Protein AF-A0A292SAY6-F1 (afdb_monomer_lite)

Radius of gyration: 39.87 Å; chains: 1; bounding box: 119×81×100 Å

Foldseek 3Di:
DDDDDDDDDDDDDPDDPDPPDDDPVVVVVVVVPDDDDDDDDDDDDDDDDDDDDDDDPPVVDDDPQQADPVRHGNVVSVVVVVVVCVVVVVVVVVVVVVVVVVVVVVVVVVVVLVVLQVVCVVVVHPGSLRVVLLLVLLLQLLVLLLVCLVVADPVLSVVLNVLSVCCSVRNDPVSVVVNVVRDDPVSVVVSVVVSVVSSVVSVVVVVVVVVVVQVVQLVVLVVLLCVVCVVQCVPVVSVVVVVVVCVVCRSNCHNVNSVVVVVVVVVVVVVVVVVVVVVVVVVVVVVVVVVVVVVVVVPDDDDDDDDDDPDDPPVPDDPVRVVVVVVVVD

Sequence (330 aa):
MDTELENTTVTDNADNSASDGLGLDEQIEKALDEPASEPTEAEQEEVVTEPGKNEQDNIIECPEKFKNEDGSINIKNLIKSYTGLEPLINQKSSWEKERAELLKYKERLEALDKQKEDNAKQAGFNSALDMQQTYEVAQYEANEYLKYLQYLDDEARENVQNLLYRYANNPSEKLMREIEVEFAPDVNKRIAVQADRMRTKFEQDRQTMAETTRLTNIEDVISKSVDAHNELFNYEPFKNMFVNTLHRFGDNFTFEDAQVLMNTIVELKSAFEEEFKKNSASNEANKLATDKLASISGLNSAPASRQQMDRVDLNKLSNVQLDKLLDKYI

Secondary structure (DSSP, 8-state):
-----------------------HHHHHHHTT-SPPPPPPP-------------------PPPGGGB-TTSSB-HHHHHHHHHHHHHHHHHHHHHHHHHHHHHHHHHHHHHHHHHHHHHHHHTT-SSHHHHHHHHHHHHHHHHHHHTTGGGS-HHHHHHHHHHHHHHHHS--HHHHHHHHTTS-HHHHHHHHHHHHHHHHHHHHHHHHHHHHHHHHHHHHHHHHHHHHHHHHHTSHHHHHHHHHHHHHHGGG--HHHHHHHHHHHHHHHHHHHHHHHHHHHHHHHHHHHHHHHHHHHTTS------PPPP---GGG--HHHHHHHHTT--

Structure (mmCIF, N/CA/C/O backbone):
data_AF-A0A292SAY6-F1
#
_entry.id   AF-A0A292SAY6-F1
#
loop_
_atom_site.group_PDB
_atom_site.id
_atom_site.type_symbol
_atom_site.label_atom_id
_atom_site.label_alt_id
_atom_site.label_comp_id
_atom_site.label_asym_id
_atom_site.label_entity_id
_atom_site.label_seq_id
_atom_site.pdbx_PDB_ins_code
_atom_site.Cartn_x
_atom_site.Cartn_y
_atom_site.Cartn_z
_atom_site.occupancy
_atom_site.B_iso_or_equiv
_atom_site.auth_seq_id
_atom_site.auth_comp_id
_atom_site.auth_asym_id
_atom_site.auth_atom_id
_atom_site.pdbx_PDB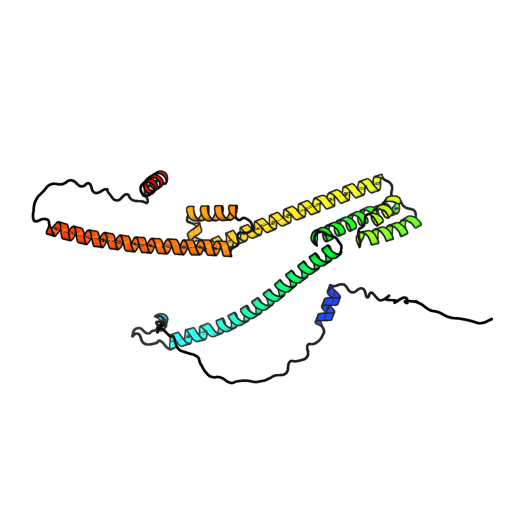_model_num
ATOM 1 N N . MET A 1 1 ? 70.954 -27.336 -9.703 1.00 38.62 1 MET A N 1
ATOM 2 C CA . MET A 1 1 ? 71.219 -26.353 -8.642 1.00 38.62 1 MET A CA 1
ATOM 3 C C . MET A 1 1 ? 69.923 -26.203 -7.894 1.00 38.62 1 MET A C 1
ATOM 5 O O . MET A 1 1 ? 68.998 -25.598 -8.416 1.00 38.62 1 MET A O 1
ATOM 9 N N . ASP A 1 2 ? 69.866 -26.853 -6.746 1.00 33.28 2 ASP A N 1
ATOM 10 C CA . ASP A 1 2 ? 69.000 -26.525 -5.614 1.00 33.28 2 ASP A CA 1
ATOM 11 C C . ASP A 1 2 ? 69.433 -25.144 -5.055 1.00 33.28 2 ASP A C 1
ATOM 13 O O . ASP A 1 2 ? 70.512 -24.662 -5.420 1.00 33.28 2 ASP A O 1
ATOM 17 N N . THR A 1 3 ? 68.706 -24.448 -4.181 1.00 36.28 3 THR A N 1
ATOM 18 C CA . THR A 1 3 ? 67.424 -24.711 -3.485 1.00 36.28 3 THR A CA 1
ATOM 19 C C . THR A 1 3 ? 66.362 -23.666 -3.952 1.00 36.28 3 THR A C 1
ATOM 21 O O . THR A 1 3 ? 66.481 -23.203 -5.084 1.00 36.28 3 THR A O 1
ATOM 24 N N . GLU A 1 4 ? 65.264 -23.255 -3.293 1.00 32.72 4 GLU A N 1
ATOM 25 C CA . GLU A 1 4 ? 64.698 -23.442 -1.938 1.00 32.72 4 GLU A CA 1
ATOM 26 C C . GLU A 1 4 ? 63.153 -23.248 -1.962 1.00 32.72 4 GLU A C 1
ATOM 28 O O . GLU A 1 4 ? 62.540 -23.339 -3.027 1.00 32.72 4 GLU A O 1
ATOM 33 N N . LEU A 1 5 ? 62.509 -23.001 -0.812 1.00 36.06 5 LEU A N 1
ATOM 34 C CA . LEU A 1 5 ? 61.066 -22.732 -0.654 1.00 36.06 5 LEU A CA 1
ATOM 35 C C . LEU A 1 5 ? 60.814 -21.394 0.069 1.00 36.06 5 LEU A C 1
ATOM 37 O O . LEU A 1 5 ? 61.621 -21.009 0.903 1.00 36.06 5 LEU A O 1
ATOM 41 N N . GLU A 1 6 ? 59.654 -20.768 -0.183 1.00 31.08 6 GLU A N 1
ATOM 42 C CA . GLU A 1 6 ? 58.591 -20.432 0.806 1.00 31.08 6 GLU A CA 1
ATOM 43 C C . GLU A 1 6 ? 57.457 -19.658 0.078 1.00 31.08 6 GLU A C 1
ATOM 45 O O . GLU A 1 6 ? 57.698 -18.638 -0.556 1.00 31.08 6 GLU A O 1
ATOM 50 N N . ASN A 1 7 ? 56.259 -20.225 -0.126 1.00 28.94 7 ASN A N 1
ATOM 51 C CA . ASN A 1 7 ? 55.124 -20.332 0.812 1.00 28.94 7 ASN A CA 1
ATOM 52 C C . ASN A 1 7 ? 54.501 -18.954 1.157 1.00 28.94 7 ASN A C 1
ATOM 54 O O . ASN A 1 7 ? 55.026 -18.225 1.989 1.00 28.94 7 ASN A O 1
ATOM 58 N N . THR A 1 8 ? 53.429 -18.508 0.488 1.00 29.02 8 THR A N 1
ATOM 59 C CA . THR A 1 8 ? 52.017 -18.482 0.974 1.00 29.02 8 THR A CA 1
ATOM 60 C C . THR A 1 8 ? 51.201 -17.585 0.011 1.00 29.02 8 THR A C 1
ATOM 62 O O . THR A 1 8 ? 51.786 -16.693 -0.593 1.00 29.02 8 THR A O 1
ATOM 65 N N . THR A 1 9 ? 49.890 -17.702 -0.237 1.00 29.77 9 THR A N 1
ATOM 66 C CA . THR A 1 9 ? 48.830 -18.667 0.128 1.00 29.77 9 THR A CA 1
ATOM 67 C C . THR A 1 9 ? 47.984 -18.934 -1.122 1.00 29.77 9 THR A C 1
ATOM 69 O O . THR A 1 9 ? 47.528 -17.986 -1.760 1.00 29.77 9 THR A O 1
ATOM 72 N N . VAL A 1 10 ? 47.695 -20.202 -1.417 1.00 35.94 10 VAL A N 1
ATOM 73 C CA . VAL A 1 10 ? 46.508 -20.571 -2.203 1.00 35.94 10 VAL A CA 1
ATOM 74 C C . VAL A 1 10 ? 45.313 -20.556 -1.250 1.00 35.94 10 VAL A C 1
ATOM 76 O O . VAL A 1 10 ? 45.417 -21.075 -0.140 1.00 35.94 10 VAL A O 1
ATOM 79 N N . THR A 1 11 ? 44.190 -19.989 -1.678 1.00 29.33 11 THR A N 1
ATOM 80 C CA . THR A 1 11 ? 42.870 -20.329 -1.133 1.00 29.33 11 THR A CA 1
ATOM 81 C C . THR A 1 11 ? 41.997 -20.744 -2.300 1.00 29.33 11 THR A C 1
ATOM 83 O O . THR A 1 11 ? 41.883 -20.008 -3.281 1.00 29.33 11 THR A O 1
ATOM 86 N N . ASP A 1 12 ? 41.476 -21.960 -2.205 1.00 25.75 12 ASP A N 1
ATOM 87 C CA . ASP A 1 12 ? 40.901 -22.695 -3.320 1.00 25.75 12 ASP A CA 1
ATOM 88 C C . ASP A 1 12 ? 39.562 -22.144 -3.813 1.00 25.75 12 ASP A C 1
ATOM 90 O O . ASP A 1 12 ? 38.802 -21.499 -3.087 1.00 25.75 12 ASP A O 1
ATOM 94 N N . ASN A 1 13 ? 39.241 -22.514 -5.054 1.00 35.81 13 ASN A N 1
ATOM 95 C CA . ASN A 1 13 ? 37.865 -22.557 -5.526 1.00 35.81 13 ASN A CA 1
ATOM 96 C C . ASN A 1 13 ? 37.044 -23.468 -4.599 1.00 35.81 13 ASN A C 1
ATOM 98 O O . ASN A 1 13 ? 37.163 -24.692 -4.669 1.00 35.81 13 ASN A O 1
ATOM 102 N N . ALA A 1 14 ? 36.167 -22.882 -3.787 1.00 27.44 14 ALA A N 1
ATOM 103 C CA . ALA A 1 14 ? 35.019 -23.596 -3.252 1.00 27.44 14 ALA A CA 1
ATOM 104 C C . ALA A 1 14 ? 33.899 -23.538 -4.298 1.00 27.44 14 ALA A C 1
ATOM 106 O O . ALA A 1 14 ? 33.180 -22.545 -4.415 1.00 27.44 14 ALA A O 1
ATOM 107 N N . ASP A 1 15 ? 33.809 -24.603 -5.091 1.00 34.53 15 ASP A N 1
ATOM 108 C CA . ASP A 1 15 ? 32.656 -24.890 -5.937 1.00 34.53 15 ASP A CA 1
ATOM 109 C C . ASP A 1 15 ? 31.386 -24.916 -5.073 1.00 34.53 15 ASP A C 1
ATOM 111 O O . ASP A 1 15 ? 31.373 -25.524 -4.002 1.00 34.53 15 ASP A O 1
ATOM 115 N N . ASN A 1 16 ? 30.325 -24.254 -5.529 1.00 30.25 16 ASN A N 1
ATOM 116 C CA . ASN A 1 16 ? 28.989 -24.457 -4.975 1.00 30.25 16 ASN A CA 1
ATOM 117 C C . ASN A 1 16 ? 27.931 -24.373 -6.083 1.00 30.25 16 ASN A C 1
ATOM 119 O O . ASN A 1 16 ? 26.913 -23.685 -5.988 1.00 30.25 16 ASN A O 1
ATOM 123 N N . SER A 1 17 ? 28.200 -25.105 -7.165 1.00 40.78 17 SER A N 1
ATOM 124 C CA . SER A 1 17 ? 27.256 -25.394 -8.244 1.00 40.78 17 SER A CA 1
ATOM 125 C C . SER A 1 17 ? 26.161 -26.369 -7.779 1.00 40.78 17 SER A C 1
ATOM 127 O O . SER A 1 17 ? 26.103 -27.509 -8.231 1.00 40.78 17 SER A O 1
ATOM 129 N N . ALA A 1 18 ? 25.295 -25.927 -6.862 1.00 32.59 18 ALA A N 1
ATOM 130 C CA . ALA A 1 18 ? 24.094 -26.653 -6.432 1.00 32.59 18 ALA A CA 1
ATOM 131 C C . ALA A 1 18 ? 23.031 -25.704 -5.839 1.00 32.59 18 ALA A C 1
ATOM 133 O O . ALA A 1 18 ? 22.542 -25.903 -4.728 1.00 32.59 18 ALA A O 1
ATOM 134 N N . SER A 1 19 ? 22.661 -24.653 -6.577 1.00 33.78 19 SER A N 1
ATOM 135 C CA . SER A 1 19 ? 21.426 -23.916 -6.283 1.00 33.78 19 SER A CA 1
ATOM 136 C C . SER A 1 19 ? 20.236 -24.726 -6.797 1.00 33.78 19 SER A C 1
ATOM 138 O O . SER A 1 19 ? 19.725 -24.445 -7.883 1.00 33.78 19 SER A O 1
ATOM 140 N N . ASP A 1 20 ? 19.807 -25.729 -6.025 1.00 34.78 20 ASP A N 1
ATOM 141 C CA . ASP A 1 20 ? 18.509 -26.375 -6.230 1.00 34.78 20 ASP A CA 1
ATOM 142 C C . ASP A 1 20 ? 17.424 -25.296 -6.154 1.00 34.78 20 ASP A C 1
ATOM 144 O O . ASP A 1 20 ? 17.148 -24.721 -5.099 1.00 34.78 20 ASP A O 1
ATOM 148 N N . GLY A 1 21 ? 16.853 -24.979 -7.315 1.00 42.53 21 GLY A N 1
ATOM 149 C CA . GLY A 1 21 ? 15.820 -23.968 -7.472 1.00 42.53 21 GLY A CA 1
ATOM 150 C C . GLY A 1 21 ? 14.489 -24.469 -6.934 1.00 42.53 21 GLY A C 1
ATOM 151 O O . GLY A 1 21 ? 13.635 -24.867 -7.716 1.00 42.53 21 GLY A O 1
ATOM 152 N N . LEU A 1 22 ? 14.332 -24.434 -5.612 1.00 39.16 22 LEU A N 1
ATOM 153 C CA . LEU A 1 22 ? 13.038 -24.514 -4.944 1.00 39.16 22 LEU A CA 1
ATOM 154 C C . LEU A 1 22 ? 12.603 -23.105 -4.560 1.00 39.16 22 LEU A C 1
ATOM 156 O O . LEU A 1 22 ? 13.373 -22.364 -3.934 1.00 39.16 22 LEU A O 1
ATOM 160 N N . GLY A 1 23 ? 11.370 -22.747 -4.920 1.00 41.47 23 GLY A N 1
ATOM 161 C CA . GLY A 1 23 ? 10.771 -21.488 -4.483 1.00 41.47 23 GLY A CA 1
ATOM 162 C C . GLY A 1 23 ? 10.739 -21.406 -2.954 1.00 41.47 23 GLY A C 1
ATOM 163 O O . GLY A 1 23 ? 10.728 -22.430 -2.270 1.00 41.47 23 GLY A O 1
ATOM 164 N N . LEU A 1 24 ? 10.703 -20.188 -2.401 1.00 51.53 24 LEU A N 1
ATOM 165 C CA . LEU A 1 24 ? 10.581 -19.983 -0.948 1.00 51.53 24 LEU A CA 1
ATOM 166 C C . LEU A 1 24 ? 9.400 -20.773 -0.352 1.00 51.53 24 LEU A C 1
ATOM 168 O O . LEU A 1 24 ? 9.519 -21.312 0.745 1.00 51.53 24 LEU A O 1
ATOM 172 N N . ASP A 1 25 ? 8.318 -20.922 -1.117 1.00 44.12 25 ASP A N 1
ATOM 173 C CA . ASP A 1 25 ? 7.128 -21.686 -0.739 1.00 44.12 25 ASP A CA 1
ATOM 174 C C . ASP A 1 25 ? 7.398 -23.205 -0.614 1.00 44.12 25 ASP A C 1
ATOM 176 O O . ASP A 1 25 ? 6.977 -23.825 0.361 1.00 44.12 25 ASP A O 1
ATOM 180 N N . GLU A 1 26 ? 8.182 -23.809 -1.517 1.00 48.94 26 GLU A N 1
ATOM 181 C CA . GLU A 1 26 ? 8.547 -25.242 -1.468 1.00 48.94 26 GLU A CA 1
ATOM 182 C C . GLU A 1 26 ? 9.540 -25.562 -0.336 1.00 48.94 26 GLU A C 1
ATOM 184 O O . GLU A 1 26 ? 9.553 -26.670 0.207 1.00 48.94 26 GLU A O 1
ATOM 189 N N . GLN A 1 27 ? 10.375 -24.593 0.054 1.00 52.16 27 GLN A N 1
ATOM 190 C CA . GLN A 1 27 ? 11.266 -24.737 1.213 1.00 52.16 27 GLN A CA 1
ATOM 191 C C . GLN A 1 27 ? 10.482 -24.711 2.535 1.00 52.16 27 GLN A C 1
ATOM 193 O O . GLN A 1 27 ? 10.849 -25.408 3.481 1.00 52.16 27 GLN A O 1
ATOM 198 N N . ILE A 1 28 ? 9.378 -23.958 2.586 1.00 53.34 28 ILE A N 1
ATOM 199 C CA . ILE A 1 28 ? 8.449 -23.938 3.724 1.00 53.34 28 ILE A CA 1
ATOM 200 C C . ILE A 1 28 ? 7.650 -25.247 3.791 1.00 53.34 28 ILE A C 1
ATOM 202 O O . ILE A 1 28 ? 7.470 -25.787 4.882 1.00 53.34 28 ILE A O 1
ATOM 206 N N . GLU A 1 29 ? 7.229 -25.799 2.650 1.00 49.44 29 GLU A N 1
ATOM 207 C CA . GLU A 1 29 ? 6.487 -27.067 2.597 1.00 49.44 29 GLU A CA 1
ATOM 208 C C . GLU A 1 29 ? 7.333 -28.258 3.091 1.00 49.44 29 GLU A C 1
ATOM 210 O O . GLU A 1 29 ? 6.864 -29.057 3.898 1.00 49.44 29 GLU A O 1
ATOM 215 N N . LYS A 1 30 ? 8.630 -28.314 2.751 1.00 49.38 30 LYS A N 1
ATOM 216 C CA . LYS A 1 30 ? 9.560 -29.315 3.318 1.00 49.38 30 LYS A CA 1
ATOM 217 C C . LYS A 1 30 ? 9.792 -29.186 4.826 1.00 49.38 30 LYS A C 1
ATOM 219 O O . LYS A 1 30 ? 10.081 -30.188 5.472 1.00 49.38 30 LYS A O 1
ATOM 224 N N . ALA A 1 31 ? 9.676 -27.985 5.392 1.00 52.03 31 ALA A N 1
ATOM 225 C CA . ALA A 1 31 ? 9.814 -27.758 6.832 1.00 52.03 31 ALA A CA 1
ATOM 226 C C . ALA A 1 31 ? 8.542 -28.114 7.632 1.00 52.03 31 ALA A C 1
ATOM 228 O O . ALA A 1 31 ? 8.571 -28.098 8.862 1.00 52.03 31 ALA A O 1
ATOM 229 N N . LEU A 1 32 ? 7.431 -28.428 6.954 1.00 49.72 32 LEU A N 1
ATOM 230 C CA . LEU A 1 32 ? 6.173 -28.872 7.568 1.00 49.72 32 LEU A CA 1
ATOM 231 C C . LEU A 1 32 ? 6.083 -30.400 7.745 1.00 49.72 32 LEU A C 1
ATOM 233 O O . LEU A 1 32 ? 5.215 -30.858 8.485 1.00 49.72 32 LEU A O 1
ATOM 237 N N . ASP A 1 33 ? 6.971 -31.168 7.104 1.00 38.69 33 ASP A N 1
ATOM 238 C CA . ASP A 1 33 ? 6.888 -32.635 6.994 1.00 38.69 33 ASP A CA 1
ATOM 239 C C . ASP A 1 33 ? 7.817 -33.404 7.967 1.00 38.69 33 ASP A C 1
ATOM 241 O O . ASP A 1 33 ? 7.839 -34.637 7.960 1.00 38.69 33 ASP A O 1
ATOM 245 N N . GLU A 1 34 ? 8.579 -32.719 8.835 1.00 37.88 34 GLU A N 1
ATOM 246 C CA . GLU A 1 34 ? 9.309 -33.388 9.927 1.00 37.88 34 GLU A CA 1
ATOM 247 C C . GLU A 1 34 ? 8.345 -33.773 11.070 1.00 37.88 34 GLU A C 1
ATOM 249 O O . GLU A 1 34 ? 7.761 -32.893 11.713 1.00 37.88 34 GLU A O 1
ATOM 254 N N . PRO A 1 35 ? 8.172 -35.074 11.385 1.00 34.12 35 PRO A N 1
ATOM 255 C CA . PRO A 1 35 ? 7.279 -35.494 12.455 1.00 34.12 35 PRO A CA 1
ATOM 256 C C . PRO A 1 35 ? 7.880 -35.145 13.820 1.00 34.12 35 PRO A C 1
ATOM 258 O O . PRO A 1 35 ? 8.957 -35.617 14.188 1.00 34.12 35 PRO A O 1
ATOM 261 N N . ALA A 1 36 ? 7.153 -34.347 14.602 1.00 35.34 36 ALA A N 1
ATOM 262 C CA . ALA A 1 36 ? 7.541 -34.016 15.966 1.00 35.34 36 ALA A CA 1
ATOM 263 C C . ALA A 1 36 ? 7.615 -35.278 16.846 1.00 35.34 36 ALA A C 1
ATOM 265 O O . ALA A 1 36 ? 6.622 -35.990 17.005 1.00 35.34 36 ALA A O 1
ATOM 266 N N . SER A 1 37 ? 8.778 -35.524 17.457 1.00 34.91 37 SER A N 1
ATOM 267 C CA . SER A 1 37 ? 8.929 -36.541 18.504 1.00 34.91 37 SER A CA 1
ATOM 268 C C . SER A 1 37 ? 7.981 -36.270 19.675 1.00 34.91 37 SER A C 1
ATOM 270 O O . SER A 1 37 ? 7.856 -35.134 20.137 1.00 34.91 37 SER A O 1
ATOM 272 N N . GLU A 1 38 ? 7.343 -37.330 20.168 1.00 30.00 38 GLU A N 1
ATOM 273 C CA . GLU A 1 38 ? 6.368 -37.290 21.262 1.00 30.00 38 GLU A CA 1
ATOM 274 C C . GLU A 1 38 ? 6.963 -36.707 22.565 1.00 30.00 38 GLU A C 1
ATOM 276 O O . GLU A 1 38 ? 8.099 -37.039 22.924 1.00 30.00 38 GLU A O 1
ATOM 281 N N . PRO A 1 39 ? 6.213 -35.882 23.322 1.00 31.95 39 PRO A N 1
ATOM 282 C CA . PRO A 1 39 ? 6.605 -35.470 24.664 1.00 31.95 39 PRO A CA 1
ATOM 283 C C . PRO A 1 39 ? 6.193 -36.521 25.708 1.00 31.95 39 PRO A C 1
ATOM 285 O O . PRO A 1 39 ? 5.023 -36.881 25.822 1.00 31.95 39 PRO A O 1
ATOM 288 N N . THR A 1 40 ? 7.154 -36.976 26.511 1.00 28.58 40 THR A N 1
ATOM 289 C CA . THR A 1 40 ? 6.935 -37.911 27.627 1.00 28.58 40 THR A CA 1
ATOM 290 C C . THR A 1 40 ? 6.096 -37.289 28.754 1.00 28.58 40 THR A C 1
ATOM 292 O O . THR A 1 40 ? 6.324 -36.143 29.140 1.00 28.58 40 THR A O 1
ATOM 295 N N . GLU A 1 41 ? 5.165 -38.061 29.323 1.00 36.44 41 GLU A N 1
ATOM 296 C CA . GLU A 1 41 ? 4.342 -37.677 30.483 1.00 36.44 41 GLU A CA 1
ATOM 297 C C . GLU A 1 41 ? 5.155 -37.491 31.782 1.00 36.44 41 GLU A C 1
ATOM 299 O O . GLU A 1 41 ? 6.110 -38.230 32.030 1.00 36.44 41 GLU A O 1
ATOM 304 N N . ALA A 1 42 ? 4.719 -36.564 32.653 1.00 29.58 42 ALA A N 1
ATOM 305 C CA . ALA A 1 42 ? 5.121 -36.492 34.067 1.00 29.58 42 ALA A CA 1
ATOM 306 C C . ALA A 1 42 ? 4.097 -35.727 34.954 1.00 29.58 42 ALA A C 1
ATOM 308 O O . ALA A 1 42 ? 4.186 -34.514 35.097 1.00 29.58 42 ALA A O 1
ATOM 309 N N . GLU A 1 43 ? 3.132 -36.479 35.502 1.00 29.88 43 GLU A N 1
ATOM 310 C CA . GLU A 1 43 ? 2.567 -36.489 36.883 1.00 29.88 43 GLU A CA 1
ATOM 311 C C . GLU A 1 43 ? 2.192 -35.220 37.714 1.00 29.88 43 GLU A C 1
ATOM 313 O O . GLU A 1 43 ? 2.604 -34.091 37.477 1.00 29.88 43 GLU A O 1
ATOM 318 N N . GLN A 1 44 ? 1.356 -35.469 38.743 1.00 31.19 44 GLN A N 1
ATOM 319 C CA . GLN A 1 44 ? 0.681 -34.545 39.687 1.00 31.19 44 GLN A CA 1
ATOM 320 C C . GLN A 1 44 ? 0.617 -35.213 41.095 1.00 31.19 44 GLN A C 1
ATOM 322 O O . GLN A 1 44 ? 0.849 -36.416 41.187 1.00 31.19 44 GLN A O 1
ATOM 327 N N . GLU A 1 45 ? 0.288 -34.579 42.232 1.00 31.47 45 GLU A N 1
ATOM 328 C CA . GLU A 1 45 ? -0.185 -33.205 42.500 1.00 31.47 45 GLU A CA 1
ATOM 329 C C . GLU A 1 45 ? 0.949 -32.273 43.014 1.00 31.47 45 GLU A C 1
ATOM 331 O O . GLU A 1 45 ? 1.833 -31.988 42.214 1.00 31.47 45 GLU A O 1
ATOM 336 N N . GLU A 1 46 ? 1.060 -31.698 44.227 1.00 25.81 46 GLU A N 1
ATOM 337 C CA . GLU A 1 46 ? 0.291 -31.683 45.497 1.00 25.81 46 GLU A CA 1
ATOM 338 C C . GLU A 1 46 ? 0.233 -30.232 46.061 1.00 25.81 46 GLU A C 1
ATOM 340 O O . GLU A 1 46 ? 0.928 -29.335 45.579 1.00 25.81 46 GLU A O 1
ATOM 345 N N . VAL A 1 47 ? -0.645 -29.966 47.037 1.00 30.77 47 VAL A N 1
ATOM 346 C CA . VAL A 1 47 ? -1.153 -28.621 47.415 1.00 30.77 47 VAL A CA 1
ATOM 347 C C . VAL A 1 47 ? -0.662 -28.167 48.817 1.00 30.77 47 VAL A C 1
ATOM 349 O O . VAL A 1 47 ? -0.155 -28.978 49.584 1.00 30.77 47 VAL A O 1
ATOM 352 N N . VAL A 1 48 ? -0.949 -26.899 49.195 1.00 31.19 48 VAL A N 1
ATOM 353 C CA . VAL A 1 48 ? -0.978 -26.309 50.574 1.00 31.19 48 VAL A CA 1
ATOM 354 C C . VAL A 1 48 ? 0.368 -25.659 51.026 1.00 31.19 48 VAL A C 1
ATOM 356 O O . VAL A 1 48 ? 1.422 -26.244 50.835 1.00 31.19 48 VAL A O 1
ATOM 359 N N . THR A 1 49 ? 0.478 -24.429 51.584 1.00 30.94 49 THR A N 1
ATOM 360 C CA . THR A 1 49 ? -0.474 -23.518 52.290 1.00 30.94 49 THR A CA 1
ATOM 361 C C . THR A 1 49 ? -0.166 -22.009 52.098 1.00 30.94 49 THR A C 1
ATOM 363 O O . THR A 1 49 ? 1.001 -21.639 52.081 1.00 30.94 49 THR A O 1
ATOM 366 N N . GLU A 1 50 ? -1.226 -21.179 52.109 1.00 31.78 50 GLU A N 1
ATOM 367 C CA . GLU A 1 50 ? -1.388 -19.781 52.614 1.00 31.78 50 GLU A CA 1
ATOM 368 C C . GLU A 1 50 ? -0.364 -18.642 52.358 1.00 31.78 50 GLU A C 1
ATOM 370 O O . GLU A 1 50 ? 0.848 -18.781 52.510 1.00 31.78 50 GLU A O 1
ATOM 375 N N . PRO A 1 51 ? -0.895 -17.414 52.149 1.00 34.22 51 PRO A N 1
ATOM 376 C CA . PRO A 1 51 ? -0.775 -16.428 53.235 1.00 34.22 51 PRO A CA 1
ATOM 377 C C . PRO A 1 51 ? -2.039 -15.591 53.545 1.00 34.22 51 PRO A C 1
ATOM 379 O O . PRO A 1 51 ? -2.698 -15.061 52.658 1.00 34.22 51 PRO A O 1
ATOM 382 N N . GLY A 1 52 ? -2.251 -15.328 54.841 1.00 28.33 52 GLY A N 1
ATOM 383 C CA . GLY A 1 52 ? -2.460 -13.964 55.360 1.00 28.33 52 GLY A CA 1
ATOM 384 C C . GLY A 1 52 ? -3.738 -13.202 54.975 1.00 28.33 52 GLY A C 1
ATOM 385 O O . GLY A 1 52 ? -3.713 -12.332 54.109 1.00 28.33 52 GLY A O 1
ATOM 386 N N . LYS A 1 53 ? -4.816 -13.428 55.737 1.00 35.66 53 LYS A N 1
ATOM 387 C CA . LYS A 1 53 ? -6.094 -12.690 55.683 1.00 35.66 53 LYS A CA 1
ATOM 388 C C . LYS A 1 53 ? -5.966 -11.162 55.597 1.00 35.66 53 LYS A C 1
ATOM 390 O O . LYS A 1 53 ? -5.352 -10.535 56.457 1.00 35.66 53 LYS A O 1
ATOM 395 N N . ASN A 1 54 ? -6.744 -10.583 54.684 1.00 35.56 54 ASN A N 1
ATOM 396 C CA . ASN A 1 54 ? -7.371 -9.268 54.850 1.00 35.56 54 ASN A CA 1
ATOM 397 C C . ASN A 1 54 ? -8.724 -9.241 54.110 1.00 35.56 54 ASN A C 1
ATOM 399 O O . ASN A 1 54 ? -8.981 -8.418 53.236 1.00 35.56 54 ASN A O 1
ATOM 403 N N . GLU A 1 55 ? -9.589 -10.200 54.443 1.00 39.00 55 GLU A N 1
ATOM 404 C CA . GLU A 1 55 ? -10.965 -10.241 53.950 1.00 39.00 55 GLU A CA 1
ATOM 405 C C . GLU A 1 55 ? -11.811 -9.249 54.757 1.00 39.00 55 GLU A C 1
ATOM 407 O O . GLU A 1 55 ? -12.169 -9.496 55.908 1.00 39.00 55 GLU A O 1
ATOM 412 N N . GLN A 1 56 ? -12.133 -8.105 54.150 1.00 40.62 56 GLN A N 1
ATOM 413 C CA . GLN A 1 56 ? -13.411 -7.468 54.454 1.00 40.62 56 GLN A CA 1
ATOM 414 C C . GLN A 1 56 ? -14.505 -8.421 53.972 1.00 40.62 56 GLN A C 1
ATOM 416 O O . GLN A 1 56 ? -14.443 -8.869 52.825 1.00 40.62 56 GLN A O 1
ATOM 421 N N . ASP A 1 57 ? -15.494 -8.701 54.823 1.00 40.09 57 ASP A N 1
ATOM 422 C CA . ASP A 1 57 ? -16.680 -9.491 54.479 1.00 40.09 57 ASP A CA 1
ATOM 423 C C . ASP A 1 57 ? -17.532 -8.757 53.425 1.00 40.09 57 ASP A C 1
ATOM 425 O O . ASP A 1 57 ? -18.596 -8.203 53.707 1.00 40.09 57 ASP A O 1
ATOM 429 N N . ASN A 1 58 ? -17.072 -8.775 52.173 1.00 41.62 58 ASN A N 1
ATOM 430 C CA . ASN A 1 58 ? -17.911 -8.569 51.004 1.00 41.62 58 ASN A CA 1
ATOM 431 C C . ASN A 1 58 ? -18.847 -9.775 50.916 1.00 41.62 58 ASN A C 1
ATOM 433 O O . ASN A 1 58 ? -18.598 -10.726 50.174 1.00 41.62 58 ASN A O 1
ATOM 437 N N . ILE A 1 59 ? -19.924 -9.741 51.703 1.00 49.47 59 ILE A N 1
ATOM 438 C CA . ILE A 1 59 ? -21.041 -10.671 51.574 1.00 49.47 59 ILE A CA 1
ATOM 439 C C . ILE A 1 59 ? -21.648 -10.417 50.194 1.00 49.47 59 ILE A C 1
ATOM 441 O O . ILE A 1 59 ? -22.471 -9.520 50.017 1.00 49.47 59 ILE A O 1
ATOM 445 N N . ILE A 1 60 ? -21.198 -11.188 49.201 1.00 52.69 60 ILE A N 1
ATOM 446 C CA . ILE A 1 60 ? -21.760 -11.179 47.853 1.00 52.69 60 ILE A CA 1
ATOM 447 C C . ILE A 1 60 ? -23.189 -11.695 47.987 1.00 52.69 60 ILE A C 1
ATOM 449 O O . ILE A 1 60 ? -23.431 -12.896 48.128 1.00 52.69 60 ILE A O 1
ATOM 453 N N . GLU A 1 61 ? -24.137 -10.763 48.014 1.00 64.12 61 GLU A N 1
ATOM 454 C CA . GLU A 1 61 ? -25.535 -11.074 48.259 1.00 64.12 61 GLU A CA 1
ATOM 455 C C . GLU A 1 61 ? -26.063 -11.982 47.143 1.00 64.12 61 GLU A C 1
ATOM 457 O O . GLU A 1 61 ? -25.948 -11.677 45.954 1.00 64.12 61 GLU A O 1
ATOM 462 N N . CYS A 1 62 ? -26.606 -13.144 47.521 1.00 65.12 62 CYS A N 1
ATOM 463 C CA . CYS A 1 62 ? -27.042 -14.140 46.548 1.00 65.12 62 CYS A CA 1
ATOM 464 C C . CYS A 1 62 ? -28.154 -13.540 45.660 1.00 65.12 62 CYS A C 1
ATOM 466 O O . CYS A 1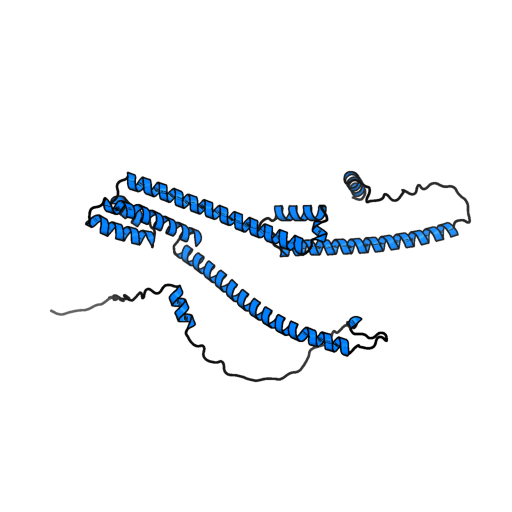 62 ? -29.176 -13.111 46.204 1.00 65.12 62 CYS A O 1
ATOM 468 N N . PRO A 1 63 ? -27.999 -13.495 44.320 1.00 77.19 63 PRO A N 1
ATOM 469 C CA . PRO A 1 63 ? -28.983 -12.861 43.445 1.00 77.19 63 PRO A CA 1
ATOM 470 C C . PRO A 1 63 ? -30.386 -13.464 43.582 1.00 77.19 63 PRO A C 1
ATOM 472 O O . PRO A 1 63 ? -30.533 -14.684 43.574 1.00 77.19 63 PRO A O 1
ATOM 475 N N . GLU A 1 64 ? -31.421 -12.616 43.599 1.00 76.69 64 GLU A N 1
ATOM 476 C CA . GLU A 1 64 ? -32.844 -12.989 43.760 1.00 76.69 64 GLU A CA 1
ATOM 477 C C . GLU A 1 64 ? -33.286 -14.197 42.911 1.00 76.69 64 GLU A C 1
ATOM 479 O O . GLU A 1 64 ? -33.995 -15.073 43.394 1.00 76.69 64 GLU A O 1
ATOM 484 N N . LYS A 1 65 ? -32.795 -14.320 41.669 1.00 75.06 65 LYS A N 1
ATOM 485 C CA . LYS A 1 65 ? -33.080 -15.456 40.760 1.00 75.06 65 LYS A CA 1
ATOM 486 C C . LYS A 1 65 ? -32.676 -16.844 41.300 1.00 75.06 65 LYS A C 1
ATOM 488 O O . LYS A 1 65 ? -33.126 -17.866 40.773 1.00 75.06 65 LYS A O 1
ATOM 493 N N . PHE A 1 66 ? -31.817 -16.882 42.318 1.00 79.19 66 PHE A N 1
ATOM 494 C CA . PHE A 1 66 ? -31.360 -18.081 43.021 1.00 79.19 66 PHE A CA 1
ATOM 495 C C . PHE A 1 66 ? -32.003 -18.261 44.401 1.00 79.19 66 PHE A C 1
ATOM 497 O O . PHE A 1 66 ? -31.655 -19.213 45.095 1.00 79.19 66 PHE A O 1
ATOM 504 N N . LYS A 1 67 ? -32.949 -17.402 44.792 1.00 83.31 67 LYS A N 1
ATOM 505 C CA . LYS A 1 67 ? -33.776 -17.569 45.990 1.00 83.31 67 LYS A CA 1
ATOM 506 C C . LYS A 1 67 ? -35.162 -18.122 45.624 1.00 83.31 67 LYS A C 1
ATOM 508 O O . LYS A 1 67 ? -35.595 -18.077 44.473 1.00 83.31 67 LYS A O 1
ATOM 513 N N . ASN A 1 68 ? -35.834 -18.698 46.609 1.00 78.62 68 ASN A N 1
ATOM 514 C CA . ASN A 1 68 ? -37.263 -18.995 46.607 1.00 78.62 68 ASN A CA 1
ATOM 515 C C . ASN A 1 68 ? -38.032 -17.798 47.204 1.00 78.62 68 ASN A C 1
ATOM 517 O O . ASN A 1 68 ? -37.430 -16.903 47.793 1.00 78.62 68 ASN A O 1
ATOM 521 N N . GLU A 1 69 ? -39.365 -17.802 47.113 1.00 80.38 69 GLU A N 1
ATOM 522 C CA . GLU A 1 69 ? -40.227 -16.742 47.680 1.00 80.38 69 GLU A CA 1
ATOM 523 C C . GLU A 1 69 ? -40.100 -16.588 49.212 1.00 80.38 69 GLU A C 1
ATOM 525 O O . GLU A 1 69 ? -40.408 -15.530 49.754 1.00 80.38 69 GLU A O 1
ATOM 530 N N . ASP A 1 70 ? -39.617 -17.619 49.913 1.00 78.62 70 ASP A N 1
ATOM 531 C CA . ASP A 1 70 ? -39.323 -17.604 51.354 1.00 78.62 70 ASP A CA 1
ATOM 532 C C . ASP A 1 70 ? -37.893 -17.122 51.695 1.00 78.62 70 ASP A C 1
ATOM 534 O O . ASP A 1 70 ? -37.482 -17.156 52.855 1.00 78.62 70 ASP A O 1
ATOM 538 N N . GLY A 1 71 ? -37.119 -16.692 50.692 1.00 74.94 71 GLY A N 1
ATOM 539 C CA . GLY A 1 71 ? -35.728 -16.253 50.827 1.00 74.94 71 GLY A CA 1
ATOM 540 C C . GLY A 1 71 ? -34.690 -17.381 50.903 1.00 74.94 71 GLY A C 1
ATOM 541 O O . GLY A 1 71 ? -33.492 -17.094 50.899 1.00 74.94 71 GLY A O 1
ATOM 542 N N . SER A 1 72 ? -35.100 -18.655 50.940 1.00 81.56 72 SER A N 1
ATOM 543 C CA . SER A 1 72 ? -34.178 -19.801 50.929 1.00 81.56 72 SER A CA 1
ATOM 544 C C . SER A 1 72 ? -33.542 -20.020 49.549 1.00 81.56 72 SER A C 1
ATOM 546 O O . SER A 1 72 ? -34.072 -19.580 48.532 1.00 81.56 72 SER A O 1
ATOM 548 N N . ILE A 1 73 ? -32.401 -20.714 49.474 1.00 83.19 73 ILE A N 1
ATOM 549 C CA . ILE A 1 73 ? -31.700 -20.939 48.197 1.00 83.19 73 ILE A CA 1
ATOM 550 C C . ILE A 1 73 ? -32.467 -21.940 47.316 1.00 83.19 73 ILE A C 1
ATOM 552 O O . ILE A 1 73 ? -32.705 -23.093 47.686 1.00 83.19 73 ILE A O 1
ATOM 556 N N . ASN A 1 74 ? -32.782 -21.529 46.089 1.00 85.38 74 ASN A N 1
ATOM 557 C CA . ASN A 1 74 ? -33.361 -22.372 45.052 1.00 85.38 74 ASN A CA 1
ATOM 558 C C . ASN A 1 74 ? -32.276 -23.228 44.378 1.00 85.38 74 ASN A C 1
ATOM 560 O O . ASN A 1 74 ? -31.750 -22.904 43.309 1.00 85.38 74 ASN A O 1
ATOM 564 N N . ILE A 1 75 ? -31.976 -24.370 45.001 1.00 81.88 75 ILE A N 1
ATOM 565 C CA . ILE A 1 75 ? -30.981 -25.346 44.525 1.00 81.88 75 ILE A CA 1
ATOM 566 C C . ILE A 1 75 ? -31.255 -25.785 43.071 1.00 81.88 75 ILE A C 1
ATOM 568 O O . ILE A 1 75 ? -30.317 -25.988 42.303 1.00 81.88 75 ILE A O 1
ATOM 572 N N . LYS A 1 76 ? -32.525 -25.880 42.640 1.00 80.38 76 LYS A N 1
ATOM 573 C CA . LYS A 1 76 ? -32.872 -26.266 41.258 1.00 80.38 76 LYS A CA 1
ATOM 574 C C . LYS A 1 76 ? -32.487 -25.195 40.235 1.00 80.38 76 LYS A C 1
ATOM 576 O O . LYS A 1 76 ? -31.995 -25.550 39.166 1.00 80.38 76 LYS A O 1
ATOM 581 N N . ASN A 1 77 ? -32.696 -23.914 40.538 1.00 77.62 77 ASN A N 1
ATOM 582 C CA . ASN A 1 77 ? -32.259 -22.820 39.667 1.00 77.62 77 ASN A CA 1
ATOM 583 C C . ASN A 1 77 ? -30.731 -22.710 39.643 1.00 77.62 77 ASN A C 1
ATOM 585 O O . ASN A 1 77 ? -30.158 -22.523 38.572 1.00 77.62 77 ASN A O 1
ATOM 589 N N . LEU A 1 78 ? -30.075 -22.896 40.793 1.00 77.25 78 LEU A N 1
ATOM 590 C CA . LEU A 1 78 ? -28.616 -22.875 40.895 1.00 77.25 78 LEU A CA 1
ATOM 591 C C . LEU A 1 78 ? -27.969 -23.978 40.038 1.00 77.25 78 LEU A C 1
ATOM 593 O O . LEU A 1 78 ? -27.111 -23.678 39.211 1.00 77.25 78 LEU A O 1
ATOM 597 N N . ILE A 1 79 ? -28.445 -25.226 40.155 1.00 80.31 79 ILE A N 1
ATOM 598 C CA . ILE A 1 79 ? -27.980 -26.354 39.329 1.00 80.31 79 ILE A CA 1
ATOM 599 C C . ILE A 1 79 ? -28.222 -26.076 37.841 1.00 80.31 79 ILE A C 1
ATOM 601 O O . ILE A 1 79 ? -27.304 -26.247 37.046 1.00 80.31 79 ILE A O 1
ATOM 605 N N . LYS A 1 80 ? -29.413 -25.585 37.458 1.00 80.25 80 LYS A N 1
ATOM 606 C CA . LYS A 1 80 ? -29.721 -25.242 36.057 1.00 80.25 80 LYS A CA 1
ATOM 607 C C . LYS A 1 80 ? -28.773 -24.191 35.482 1.00 80.25 80 LYS A C 1
ATOM 609 O O . LYS A 1 80 ? -28.335 -24.339 34.343 1.00 80.25 80 LYS A O 1
ATOM 614 N N . SER A 1 81 ? -28.456 -23.139 36.239 1.00 77.00 81 SER A N 1
ATOM 615 C CA . SER A 1 81 ? -27.495 -22.127 35.791 1.00 77.00 81 SER A CA 1
ATOM 616 C C . SER A 1 81 ? -26.070 -22.669 35.726 1.00 77.00 81 SER A C 1
ATOM 618 O O . SER A 1 81 ? -25.371 -22.337 34.778 1.00 77.00 81 SER A O 1
ATOM 620 N N . TYR A 1 82 ? -25.658 -23.539 36.651 1.00 73.94 82 TYR A N 1
ATOM 621 C CA . TYR A 1 82 ? -24.343 -24.184 36.601 1.00 73.94 82 TYR A CA 1
ATOM 622 C C . TYR A 1 82 ? -24.194 -25.094 35.369 1.00 73.94 82 TYR A C 1
ATOM 624 O O . TYR A 1 82 ? -23.269 -24.912 34.583 1.00 73.94 82 TYR A O 1
ATOM 632 N N . THR A 1 83 ? -25.166 -25.975 35.104 1.00 78.56 83 THR A N 1
ATOM 633 C CA . THR A 1 83 ? -25.184 -26.804 33.880 1.00 78.56 83 THR A CA 1
ATOM 634 C C . THR A 1 83 ? -25.311 -25.977 32.594 1.00 78.56 83 THR A C 1
ATOM 636 O O . THR A 1 83 ? -24.917 -26.425 31.525 1.00 78.56 83 THR A O 1
ATOM 639 N N . GLY A 1 84 ? -25.849 -24.754 32.678 1.00 74.56 84 GLY A N 1
ATOM 640 C CA . GLY A 1 84 ? -25.869 -23.798 31.566 1.00 74.56 84 GLY A CA 1
ATOM 641 C C . GLY A 1 84 ? -24.533 -23.082 31.325 1.00 74.56 84 GLY A C 1
ATOM 642 O O . GLY A 1 84 ? -24.305 -22.596 30.220 1.00 74.56 84 GLY A O 1
ATOM 643 N N . LEU A 1 85 ? -23.643 -23.028 32.324 1.00 74.44 85 LEU A N 1
ATOM 644 C CA . LEU A 1 85 ? -22.293 -22.462 32.198 1.00 74.44 85 LEU A CA 1
ATOM 645 C C . LEU A 1 85 ? -21.297 -23.462 31.603 1.00 74.44 85 LEU A C 1
ATOM 647 O O . LEU A 1 85 ? -20.379 -23.053 30.906 1.00 74.44 85 LEU A O 1
ATOM 651 N N . GLU A 1 86 ? -21.486 -24.758 31.832 1.00 75.88 86 GLU A N 1
ATOM 652 C CA . GLU A 1 86 ? -20.619 -25.834 31.336 1.00 75.88 86 GLU A CA 1
ATOM 653 C C . GLU A 1 86 ? -20.331 -25.779 29.811 1.00 75.88 86 GLU A C 1
ATOM 655 O O . GLU A 1 86 ? -19.155 -25.789 29.433 1.00 75.88 86 GLU A O 1
ATOM 660 N N . PRO A 1 87 ? -21.320 -25.601 28.902 1.00 78.25 87 PRO A N 1
ATOM 661 C CA . PRO A 1 87 ? -21.031 -25.391 27.479 1.00 78.25 87 PRO A CA 1
ATOM 662 C C . PRO A 1 87 ? -20.332 -24.052 27.187 1.00 78.25 87 PRO A C 1
ATOM 664 O O . PRO A 1 87 ? -19.515 -23.988 26.271 1.00 78.25 87 PRO A O 1
ATOM 667 N N . LEU A 1 88 ? -20.601 -22.996 27.966 1.00 76.94 88 LEU A N 1
ATOM 668 C CA . LEU A 1 88 ? -19.968 -21.680 27.804 1.00 76.94 88 LEU A CA 1
ATOM 669 C C . LEU A 1 88 ? -18.495 -21.689 28.245 1.00 76.94 88 LEU A C 1
ATOM 671 O O . LEU A 1 88 ? -17.671 -21.011 27.640 1.00 76.94 88 LEU A O 1
ATOM 675 N N . ILE A 1 89 ? -18.142 -22.484 29.260 1.00 76.81 89 ILE A N 1
ATOM 676 C CA . ILE A 1 89 ? -16.755 -22.698 29.701 1.00 76.81 89 ILE A CA 1
ATOM 677 C C . ILE A 1 89 ? -15.958 -23.408 28.598 1.00 76.81 89 ILE A C 1
ATOM 679 O O . ILE A 1 89 ? -14.855 -22.978 28.260 1.00 76.81 89 ILE A O 1
ATOM 683 N N . ASN A 1 90 ? -16.544 -24.435 27.976 1.00 75.06 90 ASN A N 1
ATOM 684 C CA . ASN A 1 90 ? -15.927 -25.124 26.841 1.00 75.06 90 ASN A CA 1
ATOM 685 C C . ASN A 1 90 ? -15.769 -24.197 25.619 1.00 75.06 90 ASN A C 1
ATOM 687 O O . ASN A 1 90 ? -14.697 -24.172 25.016 1.00 75.06 90 ASN A O 1
ATOM 691 N N . GLN A 1 91 ? -16.780 -23.373 25.304 1.00 76.88 91 GLN A N 1
ATOM 692 C CA . GLN A 1 91 ? -16.687 -22.354 24.245 1.00 76.88 91 GLN A CA 1
ATOM 693 C C . GLN A 1 91 ? -15.601 -21.308 24.528 1.00 76.88 91 GLN A C 1
ATOM 695 O O . GLN A 1 91 ? -14.805 -20.991 23.644 1.00 76.88 91 GLN A O 1
ATOM 700 N N . LYS A 1 92 ? -15.508 -20.823 25.773 1.00 83.50 92 LYS A N 1
ATOM 701 C CA . LYS A 1 92 ? -14.441 -19.913 26.198 1.00 83.50 92 LYS A CA 1
ATOM 702 C C . LYS A 1 92 ? -13.059 -20.538 25.971 1.00 83.50 92 LYS A C 1
ATOM 704 O O . LYS A 1 92 ? -12.195 -19.877 25.407 1.00 83.50 92 LYS A O 1
ATOM 709 N N . SER A 1 93 ? -12.865 -21.807 26.339 1.00 80.62 93 SER A N 1
ATOM 710 C CA . SER A 1 93 ? -11.593 -22.505 26.109 1.00 80.62 93 SER A CA 1
ATOM 711 C C . SER A 1 93 ? -11.251 -22.637 24.618 1.00 80.62 93 SER A C 1
ATOM 713 O O . SER A 1 93 ? -10.089 -22.467 24.247 1.00 80.62 93 SER A O 1
ATOM 715 N N . SER A 1 94 ? -12.236 -22.875 23.737 1.00 80.94 94 SER A N 1
ATOM 716 C CA . SER A 1 94 ? -11.990 -22.849 22.286 1.00 80.94 94 SER A CA 1
ATOM 717 C C . SER A 1 94 ? -11.617 -21.455 21.769 1.00 80.94 94 SER A C 1
ATOM 719 O O . SER A 1 94 ? -10.657 -21.347 21.013 1.00 80.94 94 SER A O 1
ATOM 721 N N . TRP A 1 95 ? -12.284 -20.390 22.227 1.00 79.00 95 TRP A N 1
ATOM 722 C CA . TRP A 1 95 ? -11.945 -19.015 21.834 1.00 79.00 95 TRP A CA 1
ATOM 723 C C . TRP A 1 95 ? -10.576 -18.565 22.355 1.00 79.00 95 TRP A C 1
ATOM 725 O O . TRP A 1 95 ? -9.879 -17.812 21.683 1.00 79.00 95 TRP A O 1
ATOM 735 N N . GLU A 1 96 ? -10.153 -19.025 23.535 1.00 87.56 96 GLU A N 1
ATOM 736 C CA . GLU A 1 96 ? -8.812 -18.742 24.062 1.00 87.56 96 GLU A CA 1
ATOM 737 C C . GLU A 1 96 ? -7.712 -19.417 23.225 1.00 87.56 96 GLU A C 1
ATOM 739 O O . GLU A 1 96 ? -6.668 -18.803 22.997 1.00 87.56 96 GLU A O 1
ATOM 744 N N . LYS A 1 97 ? -7.961 -20.627 22.698 1.00 88.62 97 LYS A N 1
ATOM 745 C CA . LYS A 1 97 ? -7.064 -21.295 21.737 1.00 88.62 97 LYS A CA 1
ATOM 746 C C . LYS A 1 97 ? -7.020 -20.562 20.396 1.00 88.62 97 LYS A C 1
ATOM 748 O O . LYS A 1 97 ? -5.936 -20.194 19.953 1.00 88.62 97 LYS A O 1
ATOM 753 N N . GLU A 1 98 ? -8.180 -20.273 19.809 1.00 86.56 98 GLU A N 1
ATOM 754 C CA . GLU A 1 98 ? -8.307 -19.530 18.547 1.00 86.56 98 GLU A CA 1
ATOM 755 C C . GLU A 1 98 ? -7.617 -18.158 18.631 1.00 86.56 98 GLU A C 1
ATOM 757 O O . GLU A 1 98 ? -6.819 -17.794 17.769 1.00 86.56 98 GLU A O 1
ATOM 762 N N . ARG A 1 99 ? -7.820 -17.421 19.731 1.00 87.38 99 ARG A N 1
ATOM 763 C CA . ARG A 1 99 ? -7.137 -16.146 19.993 1.00 87.38 99 ARG A CA 1
ATOM 764 C C . ARG A 1 99 ? -5.615 -16.298 20.062 1.00 87.38 99 ARG A C 1
ATOM 766 O O . ARG A 1 99 ? -4.908 -15.420 19.572 1.00 87.38 99 ARG A O 1
ATOM 773 N N . ALA A 1 100 ? -5.102 -17.369 20.668 1.00 88.94 100 ALA A N 1
ATOM 774 C CA . ALA A 1 100 ? -3.663 -17.624 20.743 1.00 88.94 100 ALA A CA 1
ATOM 775 C C . ALA A 1 100 ? -3.061 -18.000 19.375 1.00 88.94 100 ALA A C 1
ATOM 777 O O . ALA A 1 100 ? -1.930 -17.617 19.075 1.00 88.94 100 ALA A O 1
ATOM 778 N N . GLU A 1 101 ? -3.810 -18.709 18.529 1.00 88.88 101 GLU A N 1
ATOM 779 C CA . GLU A 1 101 ? -3.419 -19.020 17.148 1.00 88.88 101 GLU A CA 1
ATOM 780 C C . GLU A 1 101 ? -3.418 -17.765 16.264 1.00 88.88 101 GLU A C 1
ATOM 782 O O . GLU A 1 101 ? -2.428 -17.500 15.579 1.00 88.88 101 GLU A O 1
ATOM 787 N N . LEU A 1 102 ? -4.462 -16.934 16.355 1.00 88.56 102 LEU A N 1
ATOM 788 C CA . LEU A 1 102 ? -4.538 -15.639 15.671 1.00 88.56 102 LEU A CA 1
ATOM 789 C C . LEU A 1 102 ? -3.411 -14.686 16.101 1.00 88.56 102 LEU A C 1
ATOM 791 O O . LEU A 1 102 ? -2.862 -13.976 15.258 1.00 88.56 102 LEU A O 1
ATOM 795 N N . LEU A 1 103 ? -3.018 -14.698 17.382 1.00 87.06 103 LEU A N 1
ATOM 796 C CA . LEU A 1 103 ? -1.880 -13.915 17.872 1.00 87.06 103 LEU A CA 1
ATOM 797 C C . LEU A 1 103 ? -0.566 -14.366 17.213 1.00 87.06 103 LEU A C 1
ATOM 799 O O . LEU A 1 103 ? 0.136 -13.541 16.637 1.00 87.06 103 LEU A O 1
ATOM 803 N N . LYS A 1 104 ? -0.278 -15.676 17.208 1.00 91.50 104 LYS A N 1
ATOM 804 C CA . LYS A 1 104 ? 0.912 -16.242 16.541 1.00 91.50 104 LYS A CA 1
ATOM 805 C C . LYS A 1 104 ? 0.929 -15.963 15.038 1.00 91.50 104 LYS A C 1
ATOM 807 O O . LYS A 1 104 ? 1.991 -15.742 14.460 1.00 91.50 104 LYS A O 1
ATOM 812 N N . TYR A 1 105 ? -0.236 -15.994 14.389 1.00 85.00 105 TYR A N 1
ATOM 813 C CA . TYR A 1 105 ? -0.359 -15.662 12.972 1.00 85.00 105 TYR A CA 1
ATOM 814 C C . TYR A 1 105 ? -0.042 -14.182 12.715 1.00 85.00 105 TYR A C 1
ATOM 816 O O . TYR A 1 105 ? 0.747 -13.876 11.822 1.00 85.00 105 TYR A O 1
ATOM 824 N N . LYS A 1 106 ? -0.566 -13.274 13.550 1.00 86.88 106 LYS A N 1
ATOM 825 C CA . LYS A 1 106 ? -0.230 -11.844 13.508 1.00 86.88 106 LYS A CA 1
ATOM 826 C C . LYS A 1 106 ? 1.272 -11.601 13.715 1.00 86.88 106 LYS A C 1
ATOM 828 O O . LYS A 1 106 ? 1.884 -10.927 12.895 1.00 86.88 106 LYS A O 1
ATOM 833 N N . GLU A 1 107 ? 1.872 -12.187 14.751 1.00 90.75 107 GLU A N 1
ATOM 834 C CA . GLU A 1 107 ? 3.316 -12.079 15.032 1.00 90.75 107 GLU A CA 1
ATOM 835 C C . GLU A 1 107 ? 4.169 -12.567 13.847 1.00 90.75 107 GLU A C 1
ATOM 837 O O . GLU A 1 107 ? 5.187 -11.960 13.510 1.00 90.75 107 GLU A O 1
ATOM 842 N N . ARG A 1 108 ? 3.737 -13.638 13.163 1.00 91.56 108 ARG A N 1
ATOM 843 C CA . ARG A 1 108 ? 4.400 -14.150 11.954 1.00 91.56 108 ARG A CA 1
ATOM 844 C C . ARG A 1 108 ? 4.314 -13.171 10.779 1.00 91.56 108 ARG A C 1
ATOM 846 O O . ARG A 1 108 ? 5.303 -13.028 10.064 1.00 91.56 108 ARG A O 1
ATOM 853 N N . LEU A 1 109 ? 3.174 -12.507 10.574 1.00 84.38 109 LEU A N 1
ATOM 854 C CA . LEU A 1 109 ? 3.030 -11.477 9.536 1.00 84.38 109 LEU A CA 1
ATOM 855 C C . LEU A 1 109 ? 3.920 -10.260 9.828 1.00 84.38 109 LEU A C 1
ATOM 857 O O . LEU A 1 109 ? 4.661 -9.826 8.950 1.00 84.38 109 LEU A O 1
ATOM 861 N N . GLU A 1 110 ? 3.930 -9.773 11.072 1.00 91.12 110 GLU A N 1
ATOM 862 C CA . GLU A 1 110 ? 4.797 -8.662 11.495 1.00 91.12 110 GLU A CA 1
ATOM 863 C C . GLU A 1 110 ? 6.290 -8.998 11.318 1.00 91.12 110 GLU A C 1
ATOM 865 O O . GLU A 1 110 ? 7.072 -8.161 10.860 1.00 91.12 110 GLU A O 1
ATOM 870 N N . ALA A 1 111 ? 6.694 -10.240 11.614 1.00 93.31 111 ALA A N 1
ATOM 871 C CA . ALA A 1 111 ? 8.053 -10.718 11.371 1.00 93.31 111 ALA A CA 1
ATOM 872 C C . ALA A 1 111 ? 8.401 -10.794 9.872 1.00 93.31 111 ALA A C 1
ATOM 874 O O . ALA A 1 111 ? 9.505 -10.404 9.487 1.00 93.31 111 ALA A O 1
ATOM 875 N N . LEU A 1 112 ? 7.469 -11.250 9.025 1.00 92.12 112 LEU A N 1
ATOM 876 C CA . LEU A 1 112 ? 7.646 -11.323 7.571 1.00 92.12 112 LEU A CA 1
ATOM 877 C C . LEU A 1 112 ? 7.810 -9.926 6.953 1.00 92.12 112 LEU A C 1
ATOM 879 O O . LEU A 1 112 ? 8.717 -9.704 6.152 1.00 92.12 112 LEU A O 1
ATOM 883 N N . ASP A 1 113 ? 6.959 -8.972 7.327 1.00 90.12 113 ASP A N 1
ATOM 884 C CA . ASP A 1 113 ? 7.030 -7.611 6.789 1.00 90.12 113 ASP A CA 1
ATOM 885 C C . ASP A 1 113 ? 8.289 -6.883 7.269 1.00 90.12 113 ASP A C 1
ATOM 887 O O . ASP A 1 113 ? 8.959 -6.218 6.475 1.00 90.12 113 ASP A O 1
ATOM 891 N N . LYS A 1 114 ? 8.705 -7.111 8.522 1.00 95.19 114 LYS A N 1
ATOM 892 C CA . LYS A 1 114 ? 10.011 -6.655 9.005 1.00 95.19 114 LYS A CA 1
ATOM 893 C C . LYS A 1 114 ? 11.173 -7.277 8.220 1.00 95.19 114 LYS A C 1
ATOM 895 O O . LYS A 1 114 ? 12.106 -6.563 7.869 1.00 95.19 114 LYS A O 1
ATOM 900 N N . GLN A 1 115 ? 11.117 -8.571 7.900 1.00 94.00 115 GLN A N 1
ATOM 901 C CA . GLN A 1 115 ? 12.148 -9.233 7.095 1.00 94.00 115 GLN A CA 1
ATOM 902 C C . GLN A 1 115 ? 12.250 -8.624 5.687 1.00 94.00 115 GLN A C 1
ATOM 904 O O . GLN A 1 115 ? 13.359 -8.391 5.208 1.00 94.00 115 GLN A O 1
ATOM 909 N N . LYS A 1 116 ? 11.121 -8.313 5.032 1.00 92.50 116 LYS A N 1
ATOM 910 C CA . LYS A 1 116 ? 11.116 -7.612 3.732 1.00 92.50 116 LYS A CA 1
ATOM 911 C C . LYS A 1 116 ? 11.764 -6.229 3.838 1.00 92.50 116 LYS A C 1
ATOM 913 O O . LYS A 1 116 ? 12.590 -5.871 3.002 1.00 92.50 116 LYS A O 1
ATOM 918 N N . GLU A 1 117 ? 11.412 -5.471 4.875 1.00 95.50 117 GLU A N 1
ATOM 919 C CA . GLU A 1 117 ? 11.974 -4.148 5.163 1.00 95.50 117 GLU A CA 1
ATOM 920 C C . GLU A 1 117 ? 13.487 -4.186 5.425 1.00 95.50 117 GLU A C 1
ATOM 922 O O . GLU A 1 117 ? 14.227 -3.341 4.917 1.00 95.50 117 GLU A O 1
ATOM 927 N N . ASP A 1 118 ? 13.962 -5.167 6.193 1.00 96.50 118 ASP A N 1
ATOM 928 C CA . ASP A 1 118 ? 15.384 -5.341 6.493 1.00 96.50 118 ASP A CA 1
ATOM 929 C C . ASP A 1 118 ? 16.165 -5.808 5.246 1.00 96.50 118 ASP A C 1
ATOM 931 O O . ASP A 1 118 ? 17.246 -5.282 4.975 1.00 96.50 118 ASP A O 1
ATOM 935 N N . ASN A 1 119 ? 15.601 -6.709 4.431 1.00 93.44 119 ASN A N 1
ATOM 936 C CA . ASN A 1 119 ? 16.180 -7.130 3.147 1.00 93.44 119 ASN A CA 1
ATOM 937 C C . ASN A 1 119 ? 16.324 -5.950 2.170 1.00 93.44 119 ASN A C 1
ATOM 939 O O . ASN A 1 119 ? 17.375 -5.781 1.552 1.00 93.44 119 ASN A O 1
ATOM 943 N N . ALA A 1 120 ? 15.296 -5.105 2.056 1.00 95.00 120 ALA A N 1
ATOM 944 C CA . ALA A 1 120 ? 15.324 -3.937 1.181 1.00 95.00 120 ALA A CA 1
ATOM 945 C C . ALA A 1 120 ? 16.396 -2.922 1.605 1.00 95.00 120 ALA A C 1
ATOM 947 O O . ALA A 1 120 ? 17.156 -2.441 0.764 1.00 95.00 120 ALA A O 1
ATOM 948 N N . LYS A 1 121 ? 16.536 -2.670 2.913 1.00 94.88 121 LYS A N 1
ATOM 949 C CA . LYS A 1 121 ? 17.596 -1.807 3.464 1.00 94.88 121 LYS A CA 1
ATOM 950 C C . LYS A 1 121 ? 18.992 -2.386 3.245 1.00 94.88 121 LYS A C 1
ATOM 952 O O . LYS A 1 121 ? 19.906 -1.637 2.911 1.00 94.88 121 LYS A O 1
ATOM 957 N N . GLN A 1 122 ? 19.165 -3.704 3.377 1.00 93.81 122 GLN A N 1
ATOM 958 C CA . GLN A 1 122 ? 20.427 -4.381 3.044 1.00 93.81 122 GLN A CA 1
ATOM 959 C C . GLN A 1 122 ? 20.777 -4.256 1.553 1.00 93.81 122 GLN A C 1
ATOM 961 O O . GLN A 1 122 ? 21.947 -4.092 1.216 1.00 93.81 122 GLN A O 1
ATOM 966 N N . ALA A 1 123 ? 19.773 -4.268 0.672 1.00 89.69 123 ALA A N 1
ATOM 967 C CA . ALA A 1 123 ? 19.926 -4.014 -0.760 1.00 89.69 123 ALA A CA 1
ATOM 968 C C . ALA A 1 123 ? 20.061 -2.515 -1.127 1.00 89.69 123 ALA A C 1
ATOM 970 O O . ALA A 1 123 ? 20.256 -2.191 -2.296 1.00 89.69 123 ALA A O 1
ATOM 971 N N . GLY A 1 124 ? 20.005 -1.600 -0.149 1.00 92.50 124 GLY A N 1
ATOM 972 C CA . GLY A 1 124 ? 20.206 -0.158 -0.339 1.00 92.50 124 GLY A CA 1
ATOM 973 C C . GLY A 1 124 ? 18.945 0.659 -0.652 1.00 92.50 124 GLY A C 1
ATOM 974 O O . GLY A 1 124 ? 19.065 1.844 -0.959 1.00 92.50 124 GLY A O 1
ATOM 975 N N . PHE A 1 125 ? 17.754 0.063 -0.562 1.00 93.81 125 PHE A N 1
ATOM 976 C CA . PHE A 1 125 ? 16.466 0.739 -0.757 1.00 93.81 125 PHE A CA 1
ATOM 977 C C . PHE A 1 125 ? 15.949 1.389 0.532 1.00 93.81 125 PHE A C 1
ATOM 979 O O . PHE A 1 125 ? 16.325 1.010 1.643 1.00 93.81 125 PHE A O 1
ATOM 986 N N . ASN A 1 126 ? 15.038 2.355 0.394 1.00 92.44 126 ASN A N 1
ATOM 987 C CA . ASN A 1 126 ? 14.472 3.077 1.537 1.00 92.44 126 ASN A CA 1
ATOM 988 C C . ASN A 1 126 ? 13.400 2.261 2.285 1.00 92.44 126 ASN A C 1
ATOM 990 O O . ASN A 1 126 ? 13.176 2.484 3.474 1.00 92.44 126 ASN A O 1
ATOM 994 N N . SER A 1 127 ? 12.722 1.343 1.587 1.00 93.38 127 SER A N 1
ATOM 995 C CA . SER A 1 127 ? 11.666 0.466 2.117 1.00 93.38 127 SER A CA 1
ATOM 996 C C . SER A 1 127 ? 11.478 -0.773 1.233 1.00 93.38 127 SER A C 1
ATOM 998 O O . SER A 1 127 ? 11.936 -0.801 0.088 1.00 93.38 127 SER A O 1
ATOM 1000 N N . ALA A 1 128 ? 10.749 -1.774 1.727 1.00 92.38 128 ALA A N 1
ATOM 1001 C CA . ALA A 1 128 ? 10.338 -2.944 0.949 1.00 92.38 128 ALA A CA 1
ATOM 1002 C C . ALA A 1 128 ? 9.501 -2.564 -0.281 1.00 92.38 128 ALA A C 1
ATOM 1004 O O . ALA A 1 128 ? 9.649 -3.163 -1.344 1.00 92.38 128 ALA A O 1
ATOM 1005 N N . LEU A 1 129 ? 8.659 -1.535 -0.150 1.00 89.75 129 LEU A N 1
ATOM 1006 C CA . LEU A 1 129 ? 7.811 -1.044 -1.234 1.00 89.75 129 LEU A CA 1
ATOM 1007 C C . LEU A 1 129 ? 8.619 -0.324 -2.328 1.00 89.75 129 LEU A C 1
ATOM 1009 O O . LEU A 1 129 ? 8.355 -0.523 -3.508 1.00 89.75 129 LEU A O 1
ATOM 1013 N N . ASP A 1 130 ? 9.621 0.468 -1.942 1.00 90.62 130 ASP A N 1
ATOM 1014 C CA . ASP A 1 130 ? 10.569 1.141 -2.850 1.00 90.62 130 ASP A CA 1
ATOM 1015 C C . ASP A 1 130 ? 11.378 0.117 -3.673 1.00 90.62 130 ASP A C 1
ATOM 1017 O O . ASP A 1 130 ? 11.497 0.222 -4.898 1.00 90.62 130 ASP A O 1
ATOM 1021 N N . MET A 1 131 ? 11.834 -0.956 -3.013 1.00 92.81 131 MET A N 1
ATOM 1022 C CA . MET A 1 131 ? 12.443 -2.107 -3.683 1.00 92.81 131 MET A CA 1
ATOM 1023 C C . MET A 1 131 ? 11.462 -2.772 -4.661 1.00 92.81 131 MET A C 1
ATOM 1025 O O . MET A 1 131 ? 11.786 -2.917 -5.838 1.00 92.81 131 MET A O 1
ATOM 1029 N N . GLN A 1 132 ? 10.253 -3.130 -4.213 1.00 91.50 132 GLN A N 1
ATOM 1030 C CA . GLN A 1 132 ? 9.239 -3.770 -5.060 1.00 91.50 132 GLN A CA 1
ATOM 1031 C C . GLN A 1 132 ? 8.924 -2.933 -6.311 1.00 91.50 132 GLN A C 1
ATOM 1033 O O . GLN A 1 132 ? 9.000 -3.445 -7.428 1.00 91.50 132 GLN A O 1
ATOM 1038 N N . GLN A 1 133 ? 8.638 -1.639 -6.144 1.00 91.44 133 GLN A N 1
ATOM 1039 C CA . GLN A 1 133 ? 8.339 -0.728 -7.253 1.00 91.44 133 GLN A CA 1
ATOM 1040 C C . GLN A 1 133 ? 9.504 -0.628 -8.245 1.00 91.44 133 GLN A C 1
ATOM 1042 O O . GLN A 1 133 ? 9.279 -0.641 -9.455 1.00 91.44 133 GLN A O 1
ATOM 1047 N N . THR A 1 134 ? 10.749 -0.577 -7.759 1.00 93.00 134 THR A N 1
ATOM 1048 C CA . THR A 1 134 ? 11.931 -0.542 -8.632 1.00 93.00 134 THR A CA 1
ATOM 1049 C C . THR A 1 134 ? 12.032 -1.803 -9.494 1.00 93.00 134 THR A C 1
ATOM 1051 O O . THR A 1 134 ? 12.280 -1.706 -10.697 1.00 93.00 134 THR A O 1
ATOM 1054 N N . TYR A 1 135 ? 11.792 -2.981 -8.912 1.00 93.88 135 TYR A N 1
ATOM 1055 C CA . TYR A 1 135 ? 11.830 -4.253 -9.637 1.00 93.88 135 TYR A CA 1
ATOM 1056 C C . TYR A 1 135 ? 10.670 -4.389 -10.635 1.00 93.88 135 TYR A C 1
ATOM 1058 O O . TYR A 1 135 ? 10.898 -4.793 -11.773 1.00 93.88 135 TYR A O 1
ATOM 1066 N N . GLU A 1 136 ? 9.444 -4.004 -10.268 1.00 94.00 136 GLU A N 1
ATOM 1067 C CA . GLU A 1 136 ? 8.291 -4.051 -11.181 1.00 94.00 136 GLU A CA 1
ATOM 1068 C C . GLU A 1 136 ? 8.459 -3.103 -12.381 1.00 94.00 136 GLU A C 1
ATOM 1070 O O . GLU A 1 136 ? 8.133 -3.464 -13.516 1.00 94.00 136 GLU A O 1
ATOM 1075 N N . VAL A 1 137 ? 9.028 -1.910 -12.167 1.00 95.00 137 VAL A N 1
ATOM 1076 C CA . VAL A 1 137 ? 9.375 -0.986 -13.258 1.00 95.00 137 VAL A CA 1
ATOM 1077 C C . VAL A 1 137 ? 10.487 -1.558 -14.137 1.00 95.00 137 VAL A C 1
ATOM 1079 O O . VAL A 1 137 ? 10.361 -1.507 -15.358 1.00 95.00 137 VAL A O 1
ATOM 1082 N N . ALA A 1 138 ? 11.530 -2.155 -13.555 1.00 95.94 138 ALA A N 1
ATOM 1083 C CA . ALA A 1 138 ? 12.628 -2.750 -14.315 1.00 95.94 138 ALA A CA 1
ATOM 1084 C C . ALA A 1 138 ? 12.184 -3.957 -15.159 1.00 95.94 138 ALA A C 1
ATOM 1086 O O . ALA A 1 138 ? 12.598 -4.103 -16.310 1.00 95.94 138 ALA A O 1
ATOM 1087 N N . GLN A 1 139 ? 11.293 -4.799 -14.625 1.00 95.75 139 GLN A N 1
ATOM 1088 C CA . GLN A 1 139 ? 10.646 -5.876 -15.378 1.00 95.75 139 GLN A CA 1
ATOM 1089 C C . GLN A 1 139 ? 9.801 -5.323 -16.530 1.00 95.75 139 GLN A C 1
ATOM 1091 O O . GLN A 1 139 ? 9.834 -5.866 -17.635 1.00 95.75 139 GLN A O 1
ATOM 1096 N N . TYR A 1 140 ? 9.059 -4.236 -16.306 1.00 95.62 140 TYR A N 1
ATOM 1097 C CA . TYR A 1 140 ? 8.297 -3.575 -17.363 1.00 95.62 140 TYR A CA 1
ATOM 1098 C C . TYR A 1 140 ? 9.202 -2.980 -18.453 1.00 95.62 140 TYR A C 1
ATOM 1100 O O . TYR A 1 140 ? 8.989 -3.262 -19.631 1.00 95.62 140 TYR A O 1
ATOM 1108 N N . GLU A 1 141 ? 10.240 -2.225 -18.080 1.00 95.50 141 GLU A N 1
ATOM 1109 C CA . GLU A 1 141 ? 11.254 -1.691 -19.001 1.00 95.50 141 GLU A CA 1
ATOM 1110 C C . GLU A 1 141 ? 11.879 -2.814 -19.830 1.00 95.50 141 GLU A C 1
ATOM 1112 O O . GLU A 1 141 ? 11.881 -2.739 -21.062 1.00 95.50 141 GLU A O 1
ATOM 1117 N N . ALA A 1 142 ? 12.317 -3.899 -19.181 1.00 97.06 142 ALA A N 1
ATOM 1118 C CA . ALA A 1 142 ? 12.884 -5.051 -19.868 1.00 97.06 142 ALA A CA 1
ATOM 1119 C C . ALA A 1 142 ? 11.898 -5.661 -20.881 1.00 97.06 142 ALA A C 1
ATOM 1121 O O . ALA A 1 142 ? 12.258 -5.904 -22.033 1.00 97.06 142 ALA A O 1
ATOM 1122 N N . ASN A 1 143 ? 10.634 -5.841 -20.486 1.00 96.56 143 ASN A N 1
ATOM 1123 C CA . ASN A 1 143 ? 9.575 -6.365 -21.349 1.00 96.56 143 ASN A CA 1
ATOM 1124 C C . ASN A 1 143 ? 9.214 -5.434 -22.520 1.00 96.56 143 ASN A C 1
ATOM 1126 O O . ASN A 1 143 ? 8.804 -5.920 -23.576 1.00 96.56 143 ASN A O 1
ATOM 1130 N N . GLU A 1 144 ? 9.364 -4.114 -22.386 1.00 96.12 144 GLU A N 1
ATOM 1131 C CA . GLU A 1 144 ? 9.241 -3.197 -23.523 1.00 96.12 144 GLU A CA 1
ATOM 1132 C C . GLU A 1 144 ? 10.442 -3.322 -24.476 1.00 96.12 144 GLU A C 1
ATOM 1134 O O . GLU A 1 144 ? 10.226 -3.404 -25.686 1.00 96.12 144 GLU A O 1
ATOM 1139 N N . TYR A 1 145 ? 11.679 -3.431 -23.969 1.00 97.06 145 TYR A N 1
ATOM 1140 C CA . TYR A 1 145 ? 12.879 -3.654 -24.795 1.00 97.06 145 TYR A CA 1
ATOM 1141 C C . TYR A 1 145 ? 12.848 -4.995 -25.548 1.00 97.06 145 TYR A C 1
ATOM 1143 O O . TYR A 1 145 ? 13.221 -5.036 -26.724 1.00 97.06 145 TYR A O 1
ATOM 1151 N N . LEU A 1 146 ? 12.319 -6.070 -24.942 1.00 96.00 146 LEU A N 1
ATOM 1152 C CA . LEU A 1 146 ? 12.149 -7.377 -25.602 1.00 96.00 146 LEU A CA 1
ATOM 1153 C C . LEU A 1 146 ? 11.389 -7.276 -26.941 1.00 96.00 146 LEU A C 1
ATOM 1155 O O . LEU A 1 146 ? 11.680 -8.023 -27.875 1.00 96.00 146 LEU A O 1
ATOM 1159 N N . LYS A 1 147 ? 10.463 -6.317 -27.084 1.00 95.75 147 LYS A N 1
ATOM 1160 C CA . LYS A 1 147 ? 9.674 -6.099 -28.315 1.00 95.75 147 LYS A CA 1
ATOM 1161 C C . LYS A 1 147 ? 10.503 -5.561 -29.486 1.00 95.75 147 LYS A C 1
ATOM 1163 O O . LYS A 1 147 ? 10.053 -5.635 -30.629 1.00 95.75 147 LYS A O 1
ATOM 1168 N N . TYR A 1 148 ? 11.692 -5.019 -29.219 1.00 96.19 148 TYR A N 1
ATOM 1169 C CA . TYR A 1 148 ? 12.582 -4.436 -30.226 1.00 96.19 148 TYR A CA 1
ATOM 1170 C C . TYR A 1 148 ? 13.778 -5.338 -30.572 1.00 96.19 148 TYR A C 1
ATOM 1172 O O . TYR A 1 148 ? 14.490 -5.036 -31.526 1.00 96.19 148 TYR A O 1
ATOM 1180 N N . LEU A 1 149 ? 13.957 -6.481 -29.893 1.00 95.00 149 LEU A N 1
ATOM 1181 C CA . LEU A 1 149 ? 15.012 -7.470 -30.184 1.00 95.00 149 LEU A CA 1
ATOM 1182 C C . LEU A 1 149 ? 15.045 -7.942 -31.650 1.00 95.00 149 LEU A C 1
ATOM 1184 O O . LEU A 1 149 ? 16.102 -8.292 -32.171 1.00 95.00 149 LEU A O 1
ATOM 1188 N N . GLN A 1 150 ? 13.900 -7.931 -32.339 1.00 92.56 150 GLN A N 1
ATOM 1189 C CA . GLN A 1 150 ? 13.798 -8.285 -33.761 1.00 92.56 150 GLN A CA 1
ATOM 1190 C C . GLN A 1 150 ? 14.509 -7.303 -34.714 1.00 92.56 150 GLN A C 1
ATOM 1192 O O . GLN A 1 150 ? 14.660 -7.612 -35.893 1.00 92.56 150 GLN A O 1
ATOM 1197 N N . TYR A 1 151 ? 14.900 -6.118 -34.233 1.00 92.00 151 TYR A N 1
ATOM 1198 C CA . TYR A 1 151 ? 15.630 -5.111 -35.010 1.00 92.00 151 TYR A CA 1
ATOM 1199 C C . TYR A 1 151 ? 17.152 -5.176 -34.806 1.00 92.00 151 TYR A C 1
ATOM 1201 O O . TYR A 1 151 ? 17.872 -4.430 -35.467 1.00 92.00 151 TYR A O 1
ATOM 1209 N N . LEU A 1 152 ? 17.628 -6.051 -33.915 1.00 93.69 152 LEU A N 1
ATOM 1210 C CA . LEU A 1 152 ? 19.047 -6.328 -33.687 1.00 93.69 152 LEU A CA 1
ATOM 1211 C C . LEU A 1 152 ? 19.513 -7.503 -34.557 1.00 93.69 152 LEU A C 1
ATOM 1213 O O . LEU A 1 152 ? 18.708 -8.374 -34.914 1.00 93.69 152 LEU A O 1
ATOM 1217 N N . ASP A 1 153 ? 20.811 -7.560 -34.862 1.00 93.94 153 ASP A N 1
ATOM 1218 C CA . ASP A 1 153 ? 21.433 -8.768 -35.414 1.00 93.94 153 ASP A CA 1
ATOM 1219 C C . ASP A 1 153 ? 21.457 -9.918 -34.389 1.00 93.94 153 ASP A C 1
ATOM 1221 O O . ASP A 1 153 ? 21.086 -9.748 -33.228 1.00 93.94 153 ASP A O 1
ATOM 1225 N N . ASP A 1 154 ? 21.810 -11.123 -34.835 1.00 90.44 154 ASP A N 1
ATOM 1226 C CA . ASP A 1 154 ? 21.675 -12.331 -34.016 1.00 90.44 154 ASP A CA 1
ATOM 1227 C C . ASP A 1 154 ? 22.629 -12.352 -32.801 1.00 90.44 154 ASP A C 1
ATOM 1229 O O . ASP A 1 154 ? 22.246 -12.871 -31.753 1.00 90.44 154 ASP A O 1
ATOM 1233 N N . GLU A 1 155 ? 23.819 -11.747 -32.907 1.00 90.75 155 GLU A N 1
ATOM 1234 C CA . GLU A 1 155 ? 24.825 -11.695 -31.832 1.00 90.75 155 GLU A CA 1
ATOM 1235 C C . GLU A 1 155 ? 24.427 -10.667 -30.761 1.00 90.75 155 GLU A C 1
ATOM 1237 O O . GLU A 1 155 ? 24.367 -10.988 -29.568 1.00 90.75 155 GLU A O 1
ATOM 1242 N N . ALA A 1 156 ? 24.051 -9.456 -31.184 1.00 93.00 156 ALA A N 1
ATOM 1243 C CA . ALA A 1 156 ? 23.529 -8.430 -30.289 1.00 93.00 156 ALA A CA 1
ATOM 1244 C C . ALA A 1 156 ? 22.232 -8.890 -29.601 1.00 93.00 156 ALA A C 1
ATOM 1246 O O . ALA A 1 156 ? 22.043 -8.646 -28.408 1.00 93.00 156 ALA A O 1
ATOM 1247 N N . ARG A 1 157 ? 21.349 -9.610 -30.308 1.00 94.44 157 ARG A N 1
ATOM 1248 C CA . ARG A 1 157 ? 20.070 -10.082 -29.754 1.00 94.44 157 ARG A CA 1
ATOM 1249 C C . ARG A 1 157 ? 20.245 -11.031 -28.571 1.00 94.44 157 ARG A C 1
ATOM 1251 O O . ARG A 1 157 ? 19.569 -10.841 -27.561 1.00 94.44 157 ARG A O 1
ATOM 1258 N N . GLU A 1 158 ? 21.127 -12.026 -28.674 1.00 94.19 158 GLU A N 1
ATOM 1259 C CA . GLU A 1 158 ? 21.370 -12.983 -27.583 1.00 94.19 158 GLU A CA 1
ATOM 1260 C C . GLU A 1 158 ? 22.011 -12.293 -26.367 1.00 94.19 158 GLU A C 1
ATOM 1262 O O . GLU A 1 158 ? 21.566 -12.486 -25.229 1.00 94.19 158 GLU A O 1
ATOM 1267 N N . ASN A 1 159 ? 22.994 -11.417 -26.604 1.00 94.56 159 ASN A N 1
ATOM 1268 C CA . ASN A 1 159 ? 23.645 -10.637 -25.552 1.00 94.56 159 ASN A CA 1
ATOM 1269 C C . ASN A 1 159 ? 22.645 -9.727 -24.813 1.00 94.56 159 ASN A C 1
ATOM 1271 O O . ASN A 1 159 ? 22.512 -9.798 -23.588 1.00 94.56 159 ASN A O 1
ATOM 1275 N N . VAL A 1 160 ? 21.870 -8.929 -25.554 1.00 96.62 160 VAL A N 1
ATOM 1276 C CA . VAL A 1 160 ? 20.854 -8.027 -24.992 1.00 96.62 160 VAL A CA 1
ATOM 1277 C C . VAL A 1 160 ? 19.763 -8.800 -24.256 1.00 96.62 160 VAL A C 1
ATOM 1279 O O . VAL A 1 160 ? 19.340 -8.370 -23.187 1.00 96.62 160 VAL A O 1
ATOM 1282 N N . GLN A 1 161 ? 19.336 -9.966 -24.748 1.00 96.25 161 GLN A N 1
ATOM 1283 C CA . GLN A 1 161 ? 18.363 -10.801 -24.038 1.00 96.25 161 GLN A CA 1
ATOM 1284 C C . GLN A 1 161 ? 18.892 -11.271 -22.667 1.00 96.25 161 GLN A C 1
ATOM 1286 O O . GLN A 1 161 ? 18.141 -11.278 -21.689 1.00 96.25 161 GLN A O 1
ATOM 1291 N N . ASN A 1 162 ? 20.187 -11.591 -22.559 1.00 95.88 162 ASN A N 1
ATOM 1292 C CA . ASN A 1 162 ? 20.839 -11.922 -21.286 1.00 95.88 162 ASN A CA 1
ATOM 1293 C C . ASN A 1 162 ? 20.923 -10.697 -20.354 1.00 95.88 162 ASN A C 1
ATOM 1295 O O . ASN A 1 162 ? 20.595 -10.794 -19.170 1.00 95.88 162 ASN A O 1
ATOM 1299 N N . LEU A 1 163 ? 21.298 -9.527 -20.885 1.00 97.38 163 LEU A N 1
ATOM 1300 C CA . LEU A 1 163 ? 21.339 -8.269 -20.128 1.00 97.38 163 LEU A CA 1
ATOM 1301 C C . LEU A 1 163 ? 19.955 -7.866 -19.597 1.00 97.38 163 LEU A C 1
ATOM 1303 O O . LEU A 1 163 ? 19.836 -7.518 -18.423 1.00 97.38 163 LEU A O 1
ATOM 1307 N N . LEU A 1 164 ? 18.907 -7.982 -20.417 1.00 97.56 164 LEU A N 1
ATOM 1308 C CA . LEU A 1 164 ? 17.517 -7.713 -20.037 1.00 97.56 164 LEU A CA 1
ATOM 1309 C C . LEU A 1 164 ? 17.040 -8.643 -18.916 1.00 97.56 164 LEU A C 1
ATOM 1311 O O . LEU A 1 164 ? 16.430 -8.178 -17.955 1.00 97.56 164 LEU A O 1
ATOM 1315 N N . TYR A 1 165 ? 17.371 -9.938 -18.990 1.00 96.62 165 TYR A N 1
ATOM 1316 C CA . TYR A 1 165 ? 17.075 -10.885 -17.913 1.00 96.62 165 TYR A CA 1
ATOM 1317 C C . TYR A 1 165 ? 17.793 -10.515 -16.606 1.00 96.62 165 TYR A C 1
ATOM 1319 O O . TYR A 1 165 ? 17.183 -10.541 -15.537 1.00 96.62 165 TYR A O 1
ATOM 1327 N N . ARG A 1 166 ? 19.073 -10.123 -16.668 1.00 97.12 166 ARG A N 1
ATOM 1328 C CA . ARG A 1 166 ? 19.816 -9.661 -15.481 1.00 97.12 166 ARG A CA 1
ATOM 1329 C C . ARG A 1 166 ? 19.213 -8.387 -14.899 1.00 97.12 166 ARG A C 1
ATOM 1331 O O . ARG A 1 166 ? 19.044 -8.311 -13.689 1.00 97.12 166 ARG A O 1
ATOM 1338 N N . TYR A 1 167 ? 18.856 -7.424 -15.746 1.00 97.44 167 TYR A N 1
ATOM 1339 C CA . TYR A 1 167 ? 18.263 -6.154 -15.334 1.00 97.44 167 TYR A CA 1
ATOM 1340 C C . TYR A 1 167 ? 16.909 -6.345 -14.634 1.00 97.44 167 TYR A C 1
ATOM 1342 O O . TYR A 1 167 ? 16.693 -5.787 -13.563 1.00 97.44 167 TYR A O 1
ATOM 1350 N N . ALA A 1 168 ? 16.043 -7.207 -15.173 1.00 95.50 168 ALA A N 1
ATOM 1351 C CA . ALA A 1 168 ? 14.741 -7.533 -14.587 1.00 95.50 168 ALA A CA 1
ATOM 1352 C C . ALA A 1 168 ? 14.820 -8.218 -13.202 1.00 95.50 168 ALA A C 1
ATOM 1354 O O . ALA A 1 168 ? 13.856 -8.167 -12.439 1.00 95.50 168 ALA A O 1
ATOM 1355 N N . ASN A 1 169 ? 15.951 -8.861 -12.881 1.00 93.62 169 ASN A N 1
ATOM 1356 C CA . ASN A 1 169 ? 16.190 -9.562 -11.611 1.00 93.62 169 ASN A CA 1
ATOM 1357 C C . ASN A 1 169 ? 17.129 -8.809 -10.648 1.00 93.62 169 ASN A C 1
ATOM 1359 O O . ASN A 1 169 ? 17.200 -9.151 -9.469 1.00 93.62 169 ASN A O 1
ATOM 1363 N N . ASN A 1 170 ? 17.885 -7.822 -11.131 1.00 92.81 170 ASN A N 1
ATOM 1364 C CA . ASN A 1 170 ? 18.782 -6.988 -10.334 1.00 92.81 170 ASN A CA 1
ATOM 1365 C C . ASN A 1 170 ? 19.016 -5.642 -11.056 1.00 92.81 170 ASN A C 1
ATOM 1367 O O . ASN A 1 170 ? 20.011 -5.484 -11.779 1.00 92.81 170 ASN A O 1
ATOM 1371 N N . PRO A 1 171 ? 18.076 -4.688 -10.938 1.00 93.88 171 PRO A N 1
ATOM 1372 C CA . PRO A 1 171 ? 18.119 -3.453 -11.705 1.00 93.88 171 PRO A CA 1
ATOM 1373 C C . PRO A 1 171 ? 19.306 -2.575 -11.316 1.00 93.88 171 PRO A C 1
ATOM 1375 O O . PRO A 1 171 ? 19.551 -2.284 -10.149 1.00 93.88 171 PRO A O 1
ATOM 1378 N N . SER A 1 172 ? 20.041 -2.103 -12.322 1.00 93.50 172 SER A N 1
ATOM 1379 C CA . SER A 1 172 ? 21.117 -1.130 -12.133 1.00 93.50 172 SER A CA 1
ATOM 1380 C C . SER A 1 172 ? 21.290 -0.250 -13.365 1.00 93.50 172 SER A C 1
ATOM 1382 O O . SER A 1 172 ? 21.138 -0.709 -14.499 1.00 93.50 172 SER A O 1
ATOM 1384 N N . GLU A 1 173 ? 21.686 1.009 -13.159 1.00 93.38 173 GLU A N 1
ATOM 1385 C CA . GLU A 1 173 ? 21.992 1.929 -14.263 1.00 93.38 173 GLU A CA 1
ATOM 1386 C C . GLU A 1 173 ? 23.089 1.396 -15.194 1.00 93.38 173 GLU A C 1
ATOM 1388 O O . GLU A 1 173 ? 23.106 1.732 -16.374 1.00 93.38 173 GLU A O 1
ATOM 1393 N N . LYS A 1 174 ? 24.024 0.586 -14.677 1.00 95.94 174 LYS A N 1
ATOM 1394 C CA . LYS A 1 174 ? 25.101 -0.004 -15.480 1.00 95.94 174 LYS A CA 1
ATOM 1395 C C . LYS A 1 174 ? 24.536 -0.975 -16.517 1.00 95.94 174 LYS A C 1
ATOM 1397 O O . LYS A 1 174 ? 24.847 -0.828 -17.693 1.00 95.94 174 LYS A O 1
ATOM 1402 N N . LEU A 1 175 ? 23.681 -1.908 -16.090 1.00 96.19 175 LEU A N 1
ATOM 1403 C CA . LEU A 1 175 ? 23.003 -2.834 -17.001 1.00 96.19 175 LEU A CA 1
ATOM 1404 C C . LEU A 1 175 ? 22.088 -2.083 -17.974 1.00 96.19 175 LEU A C 1
ATOM 1406 O O . LEU A 1 175 ? 22.099 -2.385 -19.161 1.00 96.19 175 LEU A O 1
ATOM 1410 N N . MET A 1 176 ? 21.358 -1.064 -17.501 1.00 96.56 176 MET A N 1
ATOM 1411 C CA . MET A 1 176 ? 20.496 -0.260 -18.373 1.00 96.56 176 MET A CA 1
ATOM 1412 C C . MET A 1 176 ? 21.303 0.447 -19.473 1.00 96.56 176 MET A C 1
ATOM 1414 O O . MET A 1 176 ? 20.945 0.368 -20.641 1.00 96.56 176 MET A O 1
ATOM 1418 N N . ARG A 1 177 ? 22.452 1.051 -19.140 1.00 96.50 177 ARG A N 1
ATOM 1419 C CA . ARG A 1 177 ? 23.347 1.664 -20.137 1.00 96.50 177 ARG A CA 1
ATOM 1420 C C . ARG A 1 177 ? 23.931 0.647 -21.122 1.00 96.50 177 ARG A C 1
ATOM 1422 O O . ARG A 1 177 ? 24.078 0.975 -22.293 1.00 96.50 177 ARG A O 1
ATOM 1429 N N . GLU A 1 178 ? 24.262 -0.564 -20.670 1.00 96.69 178 GLU A N 1
ATOM 1430 C CA . GLU A 1 178 ? 24.729 -1.652 -21.548 1.00 96.69 178 GLU A CA 1
ATOM 1431 C C . GLU A 1 178 ? 23.631 -2.095 -22.534 1.00 96.69 178 GLU A C 1
ATOM 1433 O O . GLU A 1 178 ? 23.924 -2.320 -23.702 1.00 96.69 178 GLU A O 1
ATOM 1438 N N . ILE A 1 179 ? 22.365 -2.133 -22.104 1.00 96.81 179 ILE A N 1
ATOM 1439 C CA . ILE A 1 179 ? 21.203 -2.402 -22.969 1.00 96.81 179 ILE A CA 1
ATOM 1440 C C . ILE A 1 179 ? 20.957 -1.243 -23.952 1.00 96.81 179 ILE A C 1
ATOM 1442 O O . ILE A 1 179 ? 20.752 -1.470 -25.141 1.00 96.81 179 ILE A O 1
ATOM 1446 N N . GLU A 1 180 ? 20.969 0.005 -23.475 1.00 96.06 180 GLU A N 1
ATOM 1447 C CA . GLU A 1 180 ? 20.628 1.196 -24.269 1.00 96.06 180 GLU A CA 1
ATOM 1448 C C . GLU A 1 180 ? 21.577 1.460 -25.444 1.00 96.06 180 GLU A C 1
ATOM 1450 O O . GLU A 1 180 ? 21.148 2.046 -26.438 1.00 96.06 180 GLU A O 1
ATOM 1455 N N . VAL A 1 181 ? 22.845 1.043 -25.347 1.00 96.56 181 VAL A N 1
ATOM 1456 C CA . VAL A 1 181 ? 23.848 1.203 -26.418 1.00 96.56 181 VAL A CA 1
ATOM 1457 C C . VAL A 1 181 ? 23.469 0.433 -27.687 1.00 96.56 181 VAL A C 1
ATOM 1459 O O . VAL A 1 181 ? 23.758 0.904 -28.787 1.00 96.56 181 VAL A O 1
ATOM 1462 N N . GLU A 1 182 ? 22.786 -0.702 -27.546 1.00 95.75 182 GLU A N 1
ATOM 1463 C CA . GLU A 1 182 ? 22.413 -1.584 -28.659 1.00 95.75 182 GLU A CA 1
ATOM 1464 C C . GLU A 1 182 ? 21.137 -1.119 -29.389 1.00 95.75 182 GLU A C 1
ATOM 1466 O O . GLU A 1 182 ? 20.825 -1.583 -30.485 1.00 95.75 182 GLU A O 1
ATOM 1471 N N . PHE A 1 183 ? 20.389 -0.171 -28.814 1.00 95.81 183 PHE A N 1
ATOM 1472 C CA . PHE A 1 183 ? 19.115 0.303 -29.353 1.00 95.81 183 PHE A CA 1
ATOM 1473 C C . PHE A 1 183 ? 19.175 1.743 -29.879 1.00 95.81 183 PHE A C 1
ATOM 1475 O O . PHE A 1 183 ? 19.884 2.618 -29.381 1.00 95.81 183 PHE A O 1
ATOM 1482 N N . ALA A 1 184 ? 18.366 2.024 -30.905 1.00 95.19 184 ALA A N 1
ATOM 1483 C CA . ALA A 1 184 ? 18.273 3.362 -31.479 1.00 95.19 184 ALA A CA 1
ATOM 1484 C C . ALA A 1 184 ? 17.730 4.383 -30.448 1.00 95.19 184 ALA A C 1
ATOM 1486 O O . ALA A 1 184 ? 16.766 4.072 -29.744 1.00 95.19 184 ALA A O 1
ATOM 1487 N N . PRO A 1 185 ? 18.223 5.640 -30.417 1.00 95.62 185 PRO A N 1
ATOM 1488 C CA . PRO A 1 185 ? 17.837 6.623 -29.396 1.00 95.62 185 PRO A CA 1
ATOM 1489 C C . PRO A 1 185 ? 16.331 6.884 -29.260 1.00 95.62 185 PRO A C 1
ATOM 1491 O O . PRO A 1 185 ? 15.865 7.255 -28.186 1.00 95.62 185 PRO A O 1
ATOM 1494 N N . ASP A 1 186 ? 15.555 6.713 -30.332 1.00 96.38 186 ASP A N 1
ATOM 1495 C CA . ASP A 1 186 ? 14.101 6.899 -30.296 1.00 96.38 186 ASP A CA 1
ATOM 1496 C C . ASP A 1 186 ? 13.350 5.699 -29.691 1.00 96.38 186 ASP A C 1
ATOM 1498 O O . ASP A 1 186 ? 12.261 5.888 -29.149 1.00 96.38 186 ASP A O 1
ATOM 1502 N N . VAL A 1 187 ? 13.940 4.495 -29.703 1.00 96.25 187 VAL A N 1
ATOM 1503 C CA . VAL A 1 187 ? 13.447 3.335 -28.938 1.00 96.25 187 VAL A CA 1
ATOM 1504 C C . VAL A 1 187 ? 13.647 3.602 -27.447 1.00 96.25 187 VAL A C 1
ATOM 1506 O O . VAL A 1 187 ? 12.673 3.573 -26.695 1.00 96.25 187 VAL A O 1
ATOM 1509 N N . ASN A 1 188 ? 14.861 3.991 -27.043 1.00 96.88 188 ASN A N 1
ATOM 1510 C CA . ASN A 1 188 ? 15.210 4.250 -25.640 1.00 96.88 188 ASN A CA 1
ATOM 1511 C C . ASN A 1 188 ? 14.324 5.354 -25.043 1.00 96.88 188 ASN A C 1
ATOM 1513 O O . ASN A 1 188 ? 13.687 5.155 -24.010 1.00 96.88 188 ASN A O 1
ATOM 1517 N N . LYS A 1 189 ? 14.165 6.488 -25.748 1.00 96.75 189 LYS A N 1
ATOM 1518 C CA . LYS A 1 189 ? 13.236 7.566 -25.347 1.00 96.75 189 LYS A CA 1
ATOM 1519 C C . LYS A 1 189 ? 11.801 7.072 -25.172 1.00 96.75 189 LYS A C 1
ATOM 1521 O O . LYS A 1 189 ? 11.109 7.519 -24.260 1.00 96.75 189 LYS A O 1
ATOM 1526 N N . ARG A 1 190 ? 11.320 6.201 -26.066 1.00 96.06 190 ARG A N 1
ATOM 1527 C CA . ARG A 1 190 ? 9.942 5.701 -26.013 1.00 96.06 190 ARG A CA 1
ATOM 1528 C C . ARG A 1 190 ? 9.727 4.834 -24.778 1.00 96.06 190 ARG A C 1
ATOM 1530 O O . ARG A 1 190 ? 8.728 5.023 -24.090 1.00 96.06 190 ARG A O 1
ATOM 1537 N N . ILE A 1 191 ? 10.674 3.942 -24.496 1.00 96.25 191 ILE A N 1
ATOM 1538 C CA . ILE A 1 191 ? 10.610 3.026 -23.358 1.00 96.25 191 ILE A CA 1
ATOM 1539 C C . ILE A 1 191 ? 10.756 3.796 -22.044 1.00 96.25 191 ILE A C 1
ATOM 1541 O O . ILE A 1 191 ? 9.915 3.618 -21.169 1.00 96.25 191 ILE A O 1
ATOM 1545 N N . ALA A 1 192 ? 11.693 4.745 -21.948 1.00 94.94 192 ALA A N 1
ATOM 1546 C CA . ALA A 1 192 ? 11.814 5.638 -20.793 1.00 94.94 192 ALA A CA 1
ATOM 1547 C C . ALA A 1 192 ? 10.495 6.383 -20.492 1.00 94.94 192 ALA A C 1
ATOM 1549 O O . ALA A 1 192 ? 10.008 6.363 -19.365 1.00 94.94 192 ALA A O 1
ATOM 1550 N N . VAL A 1 193 ? 9.829 6.942 -21.514 1.00 96.25 193 VAL A N 1
ATOM 1551 C CA . VAL A 1 193 ? 8.510 7.592 -21.352 1.00 96.25 193 VAL A CA 1
ATOM 1552 C C . VAL A 1 193 ? 7.416 6.611 -20.905 1.00 96.25 193 VAL A C 1
ATOM 1554 O O . VAL A 1 193 ? 6.484 7.013 -20.205 1.00 96.25 193 VAL A O 1
ATOM 1557 N N . GLN A 1 194 ? 7.475 5.340 -21.307 1.00 94.25 194 GLN A N 1
ATOM 1558 C CA . GLN A 1 194 ? 6.539 4.316 -20.831 1.00 94.25 194 GLN A CA 1
ATOM 1559 C C . GLN A 1 194 ? 6.824 3.925 -19.372 1.00 94.25 194 GLN A C 1
ATOM 1561 O O . GLN A 1 194 ? 5.889 3.798 -18.583 1.00 94.25 194 GLN A O 1
ATOM 1566 N N . ALA A 1 195 ? 8.095 3.804 -18.998 1.00 93.56 195 ALA A N 1
ATOM 1567 C CA . ALA A 1 195 ? 8.531 3.488 -17.646 1.00 93.56 195 ALA A CA 1
ATOM 1568 C C . ALA A 1 195 ? 8.204 4.599 -16.645 1.00 93.56 195 ALA A C 1
ATOM 1570 O O . ALA A 1 195 ? 7.659 4.323 -15.581 1.00 93.56 195 ALA A O 1
ATOM 1571 N N . ASP A 1 196 ? 8.423 5.864 -17.008 1.00 94.19 196 ASP A N 1
ATOM 1572 C CA . ASP A 1 196 ? 8.062 7.011 -16.170 1.00 94.19 196 ASP A CA 1
ATOM 1573 C C . ASP A 1 196 ? 6.550 7.097 -15.934 1.00 94.19 196 ASP A C 1
ATOM 1575 O O . ASP A 1 196 ? 6.104 7.450 -14.839 1.00 94.19 196 ASP A O 1
ATOM 1579 N N . ARG A 1 197 ? 5.731 6.701 -16.919 1.00 93.88 197 ARG A N 1
ATOM 1580 C CA . ARG A 1 197 ? 4.279 6.550 -16.724 1.00 93.88 197 ARG A CA 1
ATOM 1581 C C . ARG A 1 197 ? 3.947 5.426 -15.746 1.00 93.88 197 ARG A C 1
ATOM 1583 O O . ARG A 1 197 ? 3.019 5.592 -14.961 1.00 93.88 197 ARG A O 1
ATOM 1590 N N . MET A 1 198 ? 4.689 4.319 -15.767 1.00 92.62 198 MET A N 1
ATOM 1591 C CA . MET A 1 198 ? 4.507 3.216 -14.819 1.00 92.62 198 MET A CA 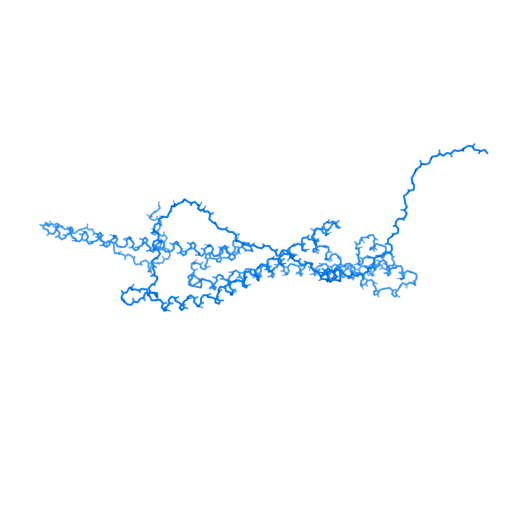1
ATOM 1592 C C . MET A 1 198 ? 4.938 3.612 -13.398 1.00 92.62 198 MET A C 1
ATOM 1594 O O . MET A 1 198 ? 4.145 3.445 -12.477 1.00 92.62 198 MET A O 1
ATOM 1598 N N . ARG A 1 199 ? 6.104 4.256 -13.231 1.00 91.62 199 ARG A N 1
ATOM 1599 C CA . ARG A 1 199 ? 6.545 4.894 -11.971 1.00 91.62 199 ARG A CA 1
ATOM 1600 C C . ARG A 1 199 ? 5.470 5.842 -11.423 1.00 91.62 199 ARG A C 1
ATOM 1602 O O . ARG A 1 199 ? 5.075 5.738 -10.266 1.00 91.62 199 ARG A O 1
ATOM 1609 N N . THR A 1 200 ? 4.937 6.719 -12.279 1.00 93.12 200 THR A N 1
ATOM 1610 C CA . THR A 1 200 ? 3.872 7.670 -11.910 1.00 93.12 200 THR A CA 1
ATOM 1611 C C . THR A 1 200 ? 2.591 6.953 -11.480 1.00 93.12 200 THR A C 1
ATOM 1613 O O . THR A 1 200 ? 1.975 7.348 -10.493 1.00 93.12 200 THR A O 1
ATOM 1616 N N . LYS A 1 201 ? 2.193 5.889 -12.192 1.00 91.75 201 LYS A N 1
ATOM 1617 C CA . LYS A 1 201 ? 1.011 5.091 -11.850 1.00 91.75 201 LYS A CA 1
ATOM 1618 C C . LYS A 1 201 ? 1.177 4.397 -10.498 1.00 91.75 201 LYS A C 1
ATOM 1620 O O . LYS A 1 201 ? 0.258 4.459 -9.695 1.00 91.75 201 LYS A O 1
ATOM 1625 N N . PHE A 1 202 ? 2.336 3.803 -10.215 1.00 87.75 202 PHE A N 1
ATOM 1626 C CA . PHE A 1 202 ? 2.597 3.180 -8.914 1.00 87.75 202 PHE A CA 1
ATOM 1627 C C . PHE A 1 202 ? 2.521 4.168 -7.753 1.00 87.75 202 PHE A C 1
ATOM 1629 O O . PHE A 1 202 ? 1.968 3.833 -6.709 1.00 87.75 202 PHE A O 1
ATOM 1636 N N . GLU A 1 203 ? 3.021 5.390 -7.930 1.00 87.56 203 GLU A N 1
ATOM 1637 C CA . GLU A 1 203 ? 2.914 6.426 -6.902 1.00 87.56 203 GLU A CA 1
ATOM 1638 C C . GLU A 1 203 ? 1.458 6.882 -6.696 1.00 87.56 203 GLU A C 1
ATOM 1640 O O . GLU A 1 203 ? 1.029 7.078 -5.559 1.00 87.56 203 GLU A O 1
ATOM 1645 N N . GLN A 1 204 ? 0.663 6.973 -7.768 1.00 90.00 204 GLN A N 1
ATOM 1646 C CA . GLN A 1 204 ? -0.775 7.256 -7.679 1.00 90.00 204 GLN A CA 1
ATOM 1647 C C . GLN A 1 204 ? -1.553 6.113 -7.011 1.00 90.00 204 GLN A C 1
ATOM 1649 O O . GLN A 1 204 ? -2.369 6.370 -6.126 1.00 90.00 204 GLN A O 1
ATOM 1654 N N . ASP A 1 205 ? -1.284 4.860 -7.382 1.00 86.88 205 ASP A N 1
ATOM 1655 C CA . ASP A 1 205 ? -1.921 3.680 -6.791 1.00 86.88 205 ASP A CA 1
ATOM 1656 C C . ASP A 1 205 ? -1.546 3.568 -5.295 1.00 86.88 205 ASP A C 1
ATOM 1658 O O . ASP A 1 205 ? -2.413 3.309 -4.460 1.00 86.88 205 ASP A O 1
ATOM 1662 N N . ARG A 1 206 ? -0.289 3.876 -4.925 1.00 83.31 206 ARG A N 1
ATOM 1663 C CA . ARG A 1 206 ? 0.193 3.946 -3.531 1.00 83.31 206 ARG A CA 1
ATOM 1664 C C . ARG A 1 206 ? -0.535 5.014 -2.716 1.00 83.31 206 ARG A C 1
ATOM 1666 O O . ARG A 1 206 ? -1.000 4.721 -1.616 1.00 83.31 206 ARG A O 1
ATOM 1673 N N . GLN A 1 207 ? -0.644 6.239 -3.236 1.00 86.75 207 GLN A N 1
ATOM 1674 C CA . GLN A 1 207 ? -1.391 7.321 -2.580 1.00 86.75 207 GLN A CA 1
ATOM 1675 C C . GLN A 1 207 ? -2.872 6.949 -2.412 1.00 86.75 207 GLN A C 1
ATOM 1677 O O . GLN A 1 207 ? -3.411 7.074 -1.314 1.00 86.75 207 GLN A O 1
ATOM 1682 N N . THR A 1 208 ? -3.492 6.399 -3.459 1.00 91.31 208 THR A N 1
ATOM 1683 C CA . THR A 1 208 ? -4.888 5.932 -3.436 1.00 91.31 208 THR A CA 1
ATOM 1684 C C . THR A 1 208 ? -5.109 4.831 -2.396 1.00 91.31 208 THR A C 1
ATOM 1686 O O . THR A 1 208 ? -6.092 4.865 -1.657 1.00 91.31 208 THR A O 1
ATOM 1689 N N . MET A 1 209 ? -4.194 3.862 -2.293 1.00 83.44 209 MET A N 1
ATOM 1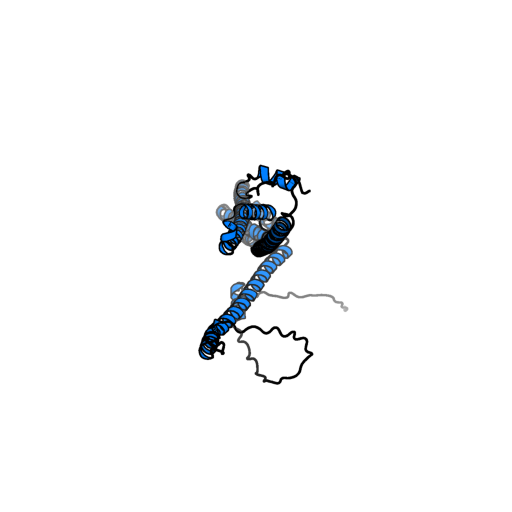690 C CA . MET A 1 209 ? -4.278 2.782 -1.307 1.00 83.44 209 MET A CA 1
ATOM 1691 C C . MET A 1 209 ? -4.090 3.301 0.123 1.00 83.44 209 MET A C 1
ATOM 1693 O O . MET A 1 209 ? -4.838 2.903 1.013 1.00 83.44 209 MET A O 1
ATOM 1697 N N . ALA A 1 210 ? -3.146 4.219 0.348 1.00 84.38 210 ALA A N 1
ATOM 1698 C CA . ALA A 1 210 ? -2.947 4.853 1.649 1.00 84.38 210 ALA A CA 1
ATOM 1699 C C . ALA A 1 210 ? -4.189 5.648 2.093 1.00 84.38 210 ALA A C 1
ATOM 1701 O O . ALA A 1 210 ? -4.628 5.510 3.234 1.00 84.38 210 ALA A O 1
ATOM 1702 N N . GLU A 1 211 ? -4.797 6.422 1.186 1.00 85.62 211 GLU A N 1
ATOM 1703 C CA . GLU A 1 211 ? -6.047 7.146 1.446 1.00 85.62 211 GLU A CA 1
ATOM 1704 C C . GLU A 1 211 ? -7.232 6.196 1.683 1.00 85.62 211 GLU A C 1
ATOM 1706 O O . GLU A 1 211 ? -8.020 6.420 2.598 1.00 85.62 211 GLU A O 1
ATOM 1711 N N . THR A 1 212 ? -7.323 5.094 0.933 1.00 87.12 212 THR A N 1
ATOM 1712 C CA . THR A 1 212 ? -8.372 4.077 1.121 1.00 87.12 212 THR A CA 1
ATOM 1713 C C . THR A 1 212 ? -8.262 3.421 2.497 1.00 87.12 212 THR A C 1
ATOM 1715 O O . THR A 1 212 ? -9.232 3.440 3.247 1.00 87.12 212 THR A O 1
ATOM 1718 N N . THR A 1 213 ? -7.080 2.924 2.882 1.00 83.38 213 THR A N 1
ATOM 1719 C CA . THR A 1 213 ? -6.832 2.334 4.214 1.00 83.38 213 THR A CA 1
ATOM 1720 C C . THR A 1 213 ? -7.155 3.322 5.335 1.00 83.38 213 THR A C 1
ATOM 1722 O O . THR A 1 213 ? -7.813 2.969 6.313 1.00 83.38 213 THR A O 1
ATOM 1725 N N . ARG A 1 214 ? -6.743 4.584 5.174 1.00 84.06 214 ARG A N 1
ATOM 1726 C CA . ARG A 1 214 ? -7.068 5.685 6.086 1.00 84.06 214 ARG A CA 1
ATOM 1727 C C . ARG A 1 214 ? -8.578 5.862 6.265 1.00 84.06 214 ARG A C 1
ATOM 1729 O O . ARG A 1 214 ? -9.055 5.918 7.397 1.00 84.06 214 ARG A O 1
ATOM 1736 N N . LEU A 1 215 ? -9.326 5.949 5.165 1.00 85.00 215 LEU A N 1
ATOM 1737 C CA . LEU A 1 215 ? -10.779 6.119 5.197 1.00 85.00 215 LEU A CA 1
ATOM 1738 C C . LEU A 1 215 ? -11.474 4.897 5.811 1.00 85.00 215 LEU A C 1
ATOM 1740 O O . LEU A 1 215 ? -12.350 5.076 6.651 1.00 85.00 215 LEU A O 1
ATOM 1744 N N . THR A 1 216 ? -11.036 3.679 5.476 1.00 85.69 216 THR A N 1
ATOM 1745 C CA . THR A 1 216 ? -11.561 2.433 6.056 1.00 85.69 216 THR A CA 1
ATOM 1746 C C . THR A 1 216 ? -11.348 2.367 7.569 1.00 85.69 216 THR A C 1
ATOM 1748 O O . THR A 1 216 ? -12.275 2.012 8.291 1.00 85.69 216 THR A O 1
ATOM 1751 N N . ASN A 1 217 ? -10.175 2.765 8.076 1.00 83.75 217 ASN A N 1
ATOM 1752 C CA . ASN A 1 217 ? -9.918 2.810 9.521 1.00 83.75 217 ASN A CA 1
ATOM 1753 C C . ASN A 1 217 ? -10.842 3.815 10.233 1.00 83.75 217 ASN A C 1
ATOM 1755 O O . ASN A 1 217 ? -11.395 3.512 11.288 1.00 83.75 217 ASN A O 1
ATOM 1759 N N . ILE A 1 218 ? -11.050 4.998 9.645 1.00 85.94 218 ILE A N 1
ATOM 1760 C CA . ILE A 1 218 ? -11.965 6.014 10.188 1.00 85.94 218 ILE A CA 1
ATOM 1761 C C . ILE A 1 218 ? -13.419 5.509 10.167 1.00 85.94 218 ILE A C 1
ATOM 1763 O O . ILE A 1 218 ? -14.148 5.694 11.143 1.00 85.94 218 ILE A O 1
ATOM 1767 N N . GLU A 1 219 ? -13.845 4.852 9.086 1.00 87.94 219 GLU A N 1
ATOM 1768 C CA . GLU A 1 219 ? -15.186 4.271 8.944 1.00 87.94 219 GLU A CA 1
ATOM 1769 C C . GLU A 1 219 ? -15.438 3.135 9.949 1.00 87.94 219 GLU A C 1
ATOM 1771 O O . GLU A 1 219 ? -16.509 3.087 10.556 1.00 87.94 219 GLU A O 1
ATOM 1776 N N . ASP A 1 220 ? -14.448 2.274 10.196 1.00 87.50 220 ASP A N 1
ATOM 1777 C CA . ASP A 1 220 ? -14.501 1.207 11.202 1.00 87.50 220 ASP A CA 1
ATOM 1778 C C . ASP A 1 220 ? -14.635 1.769 12.629 1.00 87.50 220 ASP A C 1
ATOM 1780 O O . ASP A 1 220 ? -15.519 1.352 13.383 1.00 87.50 220 ASP A O 1
ATOM 1784 N N . VAL A 1 221 ? -13.834 2.785 12.978 1.00 87.69 221 VAL A N 1
ATOM 1785 C CA . VAL A 1 221 ? -13.917 3.469 14.281 1.00 87.69 221 VAL A CA 1
ATOM 1786 C C . VAL A 1 221 ? -15.271 4.154 14.462 1.00 87.69 221 VAL A C 1
ATOM 1788 O O . VAL A 1 221 ? -15.871 4.021 15.531 1.00 87.69 221 VAL A O 1
ATOM 1791 N N . ILE A 1 222 ? -15.794 4.843 13.440 1.00 87.44 222 ILE A N 1
ATOM 1792 C CA . ILE A 1 222 ? -17.134 5.453 13.482 1.00 87.44 222 ILE A CA 1
ATOM 1793 C C . ILE A 1 222 ? -18.211 4.378 13.661 1.00 87.44 222 ILE A C 1
ATOM 1795 O O . ILE A 1 222 ? -19.056 4.519 14.544 1.00 87.44 222 ILE A O 1
ATOM 1799 N N . SER A 1 223 ? -18.176 3.309 12.865 1.00 88.00 223 SER A N 1
ATOM 1800 C CA . SER A 1 223 ? -19.208 2.265 12.863 1.00 88.00 223 SER A CA 1
ATOM 1801 C C . SER A 1 223 ? -19.279 1.556 14.214 1.00 88.00 223 SER A C 1
ATOM 1803 O O . SER A 1 223 ? -20.327 1.569 14.859 1.00 88.00 223 SER A O 1
ATOM 1805 N N . LYS A 1 224 ? -18.141 1.062 14.722 1.00 88.75 224 LYS A N 1
ATOM 1806 C CA . LYS A 1 224 ? -18.057 0.422 16.047 1.00 88.75 224 LYS A CA 1
ATOM 1807 C C . LYS A 1 224 ? -18.488 1.359 17.176 1.00 88.75 224 LYS A C 1
ATOM 1809 O O . LYS A 1 224 ? -19.156 0.926 18.112 1.00 88.75 224 LYS A O 1
ATOM 1814 N N . SER A 1 225 ? -18.138 2.644 17.085 1.00 83.94 225 SER A N 1
ATOM 1815 C CA . SER A 1 225 ? -18.545 3.668 18.058 1.00 83.94 225 SER A CA 1
ATOM 1816 C C . SER A 1 225 ? -20.060 3.876 18.087 1.00 83.94 225 SER A C 1
ATOM 1818 O O . SER A 1 225 ? -20.663 3.909 19.162 1.00 83.94 225 SER A O 1
ATOM 1820 N N . VAL A 1 226 ? -20.679 4.005 16.911 1.00 85.75 226 VAL A N 1
ATOM 1821 C CA . VAL A 1 226 ? -22.128 4.193 16.764 1.00 85.75 226 VAL A CA 1
ATOM 1822 C C . VAL A 1 226 ? -22.887 2.947 17.214 1.00 85.75 226 VAL A C 1
ATOM 1824 O O . VAL A 1 226 ? -23.870 3.082 17.941 1.00 85.75 226 VAL A O 1
ATOM 1827 N N . ASP A 1 227 ? -22.416 1.751 16.862 1.00 86.38 227 ASP A N 1
ATOM 1828 C CA . ASP A 1 227 ? -23.041 0.490 17.271 1.00 86.38 227 ASP A CA 1
ATOM 1829 C C . ASP A 1 227 ? -22.968 0.274 18.791 1.00 86.38 227 ASP A C 1
ATOM 1831 O O . ASP A 1 227 ? -23.964 -0.100 19.413 1.00 86.38 227 ASP A O 1
ATOM 1835 N N . ALA A 1 228 ? -21.820 0.564 19.413 1.00 81.62 228 ALA A N 1
ATOM 1836 C CA . ALA A 1 228 ? -21.629 0.402 20.855 1.00 81.62 228 ALA A CA 1
ATOM 1837 C C . ALA A 1 228 ? -22.419 1.423 21.700 1.00 81.62 228 ALA A C 1
ATOM 1839 O O . ALA A 1 228 ? -22.847 1.099 22.808 1.00 81.62 228 ALA A O 1
ATOM 1840 N N . HIS A 1 229 ? -22.619 2.650 21.199 1.00 78.38 229 HIS A N 1
ATOM 1841 C CA . HIS A 1 229 ? -23.171 3.763 21.983 1.00 78.38 229 HIS A CA 1
ATOM 1842 C C . HIS A 1 229 ? -24.220 4.607 21.231 1.00 78.38 229 HIS A C 1
ATOM 1844 O O . HIS A 1 229 ? -24.292 5.825 21.409 1.00 78.38 229 HIS A O 1
ATOM 1850 N N . ASN A 1 230 ? -25.074 3.971 20.423 1.00 82.94 230 ASN A N 1
ATOM 1851 C CA . ASN A 1 230 ? -26.119 4.603 19.598 1.00 82.94 230 ASN A CA 1
ATOM 1852 C C . ASN A 1 230 ? -26.913 5.708 20.338 1.00 82.94 230 ASN A C 1
ATOM 1854 O O . ASN A 1 230 ? -27.102 6.810 19.821 1.00 82.94 230 ASN A O 1
ATOM 1858 N N . GLU A 1 231 ? -27.307 5.478 21.595 1.00 81.44 231 GLU A N 1
ATOM 1859 C CA . GLU A 1 231 ? -28.021 6.472 22.414 1.00 81.44 231 GLU A CA 1
ATOM 1860 C C . GLU A 1 231 ? -27.257 7.798 22.597 1.00 81.44 231 GLU A C 1
ATOM 1862 O O . GLU A 1 231 ? -27.879 8.861 22.581 1.00 81.44 231 GLU A O 1
ATOM 1867 N N . LEU A 1 232 ? -25.922 7.768 22.714 1.00 78.38 232 LEU A N 1
ATOM 1868 C CA . LEU A 1 232 ? -25.098 8.980 22.791 1.00 78.38 232 LEU A CA 1
ATOM 1869 C C . LEU A 1 232 ? -25.057 9.711 21.444 1.00 78.38 232 LEU A C 1
ATOM 1871 O O . LEU A 1 232 ? -25.148 10.936 21.406 1.00 78.38 232 LEU A O 1
ATOM 1875 N N . PHE A 1 233 ? -24.990 8.978 20.330 1.00 81.19 233 PHE A N 1
ATOM 1876 C CA . PHE A 1 233 ? -24.964 9.552 18.978 1.00 81.19 233 PHE A CA 1
ATOM 1877 C C . PHE A 1 233 ? -26.280 10.222 18.555 1.00 81.19 233 PHE A C 1
ATOM 1879 O O . PHE A 1 233 ? -26.265 11.096 17.687 1.00 81.19 233 PHE A O 1
ATOM 1886 N N . ASN A 1 234 ? -27.394 9.900 19.219 1.00 82.94 234 ASN A N 1
ATOM 1887 C CA . ASN A 1 234 ? -28.654 10.639 19.092 1.00 82.94 234 ASN A CA 1
ATOM 1888 C C . ASN A 1 234 ? -28.614 12.031 19.763 1.00 82.94 234 ASN A C 1
ATOM 1890 O O . ASN A 1 234 ? -29.488 12.862 19.510 1.00 82.94 234 ASN A O 1
ATOM 1894 N N . TYR A 1 235 ? -27.608 12.321 20.598 1.00 81.00 235 TYR A N 1
ATOM 1895 C CA . TYR A 1 235 ? -27.403 13.633 21.207 1.00 81.00 235 TYR A CA 1
ATOM 1896 C C . TYR A 1 235 ? -26.419 14.471 20.376 1.00 81.00 235 TYR A C 1
ATOM 1898 O O . TYR A 1 235 ? -25.201 14.297 20.426 1.00 81.00 235 TYR A O 1
ATOM 1906 N N . GLU A 1 236 ? -26.958 15.424 19.615 1.00 81.44 236 GLU A N 1
ATOM 1907 C CA . GLU A 1 236 ? -26.205 16.223 18.637 1.00 81.44 236 GLU A CA 1
ATOM 1908 C C . GLU A 1 236 ? -24.942 16.925 19.208 1.00 81.44 236 GLU A C 1
ATOM 1910 O O . GLU A 1 236 ? -23.923 16.933 18.516 1.00 81.44 236 GLU A O 1
ATOM 1915 N N . PRO A 1 237 ? -24.898 17.446 20.455 1.00 80.31 237 PRO A N 1
ATOM 1916 C CA . PRO A 1 237 ? -23.657 17.974 21.037 1.00 80.31 237 PRO A CA 1
ATOM 1917 C C . PRO A 1 237 ? -22.568 16.914 21.263 1.00 80.31 237 PRO A C 1
ATOM 1919 O O . PRO A 1 237 ? -21.395 17.199 21.024 1.00 80.31 237 PRO A O 1
ATOM 1922 N N . PHE A 1 238 ? -22.932 15.689 21.667 1.00 79.50 238 PHE A N 1
ATOM 1923 C CA . PHE A 1 238 ? -21.976 14.580 21.782 1.00 79.50 238 PHE A CA 1
ATOM 1924 C C . PHE A 1 238 ? -21.446 14.184 20.401 1.00 79.50 238 PHE A C 1
ATOM 1926 O O . PHE A 1 238 ? -20.237 14.090 20.211 1.00 79.50 238 PHE A O 1
ATOM 1933 N N . LYS A 1 239 ? -22.337 14.037 19.415 1.00 83.12 239 LYS A N 1
ATOM 1934 C CA . LYS A 1 239 ? -21.968 13.721 18.031 1.00 83.12 239 LYS A CA 1
ATOM 1935 C C . LYS A 1 239 ? -21.011 14.763 17.441 1.00 83.12 239 LYS A C 1
ATOM 1937 O O . LYS A 1 239 ? -19.999 14.392 16.854 1.00 83.12 239 LYS A O 1
ATOM 1942 N N . ASN A 1 240 ? -21.268 16.056 17.652 1.00 82.44 240 ASN A N 1
ATOM 1943 C CA . ASN A 1 240 ? -20.361 17.123 17.215 1.00 82.44 240 ASN A CA 1
ATOM 1944 C C . ASN A 1 240 ? -19.014 17.089 17.951 1.00 82.44 240 ASN A C 1
ATOM 1946 O O . ASN A 1 240 ? -17.974 17.283 17.326 1.00 82.44 240 ASN A O 1
ATOM 1950 N N . MET A 1 241 ? -18.999 16.801 19.256 1.00 83.00 241 MET A N 1
ATOM 1951 C CA . MET A 1 241 ? -17.750 16.608 19.998 1.00 83.00 241 MET A CA 1
ATOM 1952 C C . MET A 1 241 ? -16.949 15.420 19.438 1.00 83.00 241 MET A C 1
ATOM 1954 O O . MET A 1 241 ? -15.763 15.572 19.164 1.00 83.00 241 MET A O 1
ATOM 1958 N N . PHE A 1 242 ? -17.593 14.277 19.196 1.00 85.81 242 PHE A N 1
ATOM 1959 C CA . PHE A 1 242 ? -16.968 13.084 18.621 1.00 85.81 242 PHE A CA 1
ATOM 1960 C C . PHE A 1 242 ? -16.390 13.345 17.220 1.00 85.81 242 PHE A C 1
ATOM 1962 O O . PHE A 1 242 ? -15.226 13.044 16.968 1.00 85.81 242 PHE A O 1
ATOM 1969 N N . VAL A 1 243 ? -17.157 13.992 16.335 1.00 86.50 243 VAL A N 1
ATOM 1970 C CA . VAL A 1 243 ? -16.702 14.386 14.989 1.00 86.50 243 VAL A CA 1
ATOM 1971 C C . VAL A 1 243 ? -15.530 15.373 15.047 1.00 86.50 243 VAL A C 1
ATOM 1973 O O . VAL A 1 243 ? -14.604 15.259 14.246 1.00 86.50 243 VAL A O 1
ATOM 1976 N N . ASN A 1 244 ? -15.521 16.316 15.993 1.00 84.19 244 ASN A N 1
ATOM 1977 C CA . ASN A 1 244 ? -14.399 17.243 16.179 1.00 84.19 244 ASN A CA 1
ATOM 1978 C C . ASN A 1 244 ? -13.141 16.538 16.713 1.00 84.19 244 ASN A C 1
ATOM 1980 O O . ASN A 1 244 ? -12.031 16.867 16.294 1.00 84.19 244 ASN A O 1
ATOM 1984 N N . THR A 1 245 ? -13.300 15.554 17.603 1.00 82.88 245 THR A N 1
ATOM 1985 C CA . THR A 1 245 ? -12.199 14.704 18.076 1.00 82.88 245 THR A CA 1
ATOM 1986 C C . THR A 1 245 ? -11.618 13.886 16.921 1.00 82.88 245 THR A C 1
ATOM 1988 O O . THR A 1 245 ? -10.415 13.969 16.678 1.00 82.88 245 THR A O 1
ATOM 1991 N N . LEU A 1 246 ? -12.460 13.209 16.133 1.00 85.25 246 LEU A N 1
ATOM 1992 C CA . LEU A 1 246 ? -12.051 12.501 14.913 1.00 85.25 246 LEU A CA 1
ATOM 1993 C C . LEU A 1 246 ? -11.282 13.402 13.938 1.00 85.25 246 LEU A C 1
ATOM 1995 O O . LEU A 1 246 ? -10.201 13.033 13.498 1.00 85.25 246 LEU A O 1
ATOM 1999 N N . HIS A 1 247 ? -11.772 14.611 13.646 1.00 84.19 247 HIS A N 1
ATOM 2000 C CA . HIS A 1 247 ? -11.050 15.554 12.777 1.00 84.19 247 HIS A CA 1
ATOM 2001 C C . HIS A 1 247 ? -9.689 15.983 13.341 1.00 84.19 247 HIS A C 1
ATOM 2003 O O . HIS A 1 247 ? -8.773 16.275 12.573 1.00 84.19 247 HIS A O 1
ATOM 2009 N N . ARG A 1 248 ? -9.551 16.059 14.670 1.00 84.00 248 ARG A N 1
ATOM 2010 C CA . ARG A 1 248 ? -8.325 16.515 15.336 1.00 84.00 248 ARG A CA 1
ATOM 2011 C C . ARG A 1 248 ? -7.245 15.438 15.405 1.00 84.00 248 ARG A C 1
ATOM 2013 O O . ARG A 1 248 ? -6.069 15.769 15.282 1.00 84.00 248 ARG A O 1
ATOM 2020 N N . PHE A 1 249 ? -7.632 14.191 15.655 1.00 82.88 249 PHE A N 1
ATOM 2021 C CA . PHE A 1 249 ? -6.705 13.065 15.813 1.00 82.88 249 PHE A CA 1
ATOM 2022 C C . PHE A 1 249 ? -6.513 12.266 14.515 1.00 82.88 249 PHE A C 1
ATOM 2024 O O . PHE A 1 249 ? -5.454 11.662 14.321 1.00 82.88 249 PHE A O 1
ATOM 2031 N N . GLY A 1 250 ? -7.496 12.323 13.611 1.00 80.31 250 GLY A N 1
ATOM 2032 C CA . GLY A 1 250 ? -7.500 11.624 12.333 1.00 80.31 250 GLY A CA 1
ATOM 2033 C C . GLY A 1 250 ? -7.281 10.129 12.521 1.00 80.31 250 GLY A C 1
ATOM 2034 O O . GLY A 1 250 ? -7.892 9.489 13.367 1.00 80.31 250 GLY A O 1
ATOM 2035 N N . ASP A 1 251 ? -6.341 9.611 11.750 1.00 73.88 251 ASP A N 1
ATOM 2036 C CA . ASP A 1 251 ? -5.997 8.200 11.610 1.00 73.88 251 ASP A CA 1
ATOM 2037 C C . ASP A 1 251 ? -5.393 7.600 12.894 1.00 73.88 251 ASP A C 1
ATOM 2039 O O . ASP A 1 251 ? -5.328 6.383 13.035 1.00 73.88 251 ASP A O 1
ATOM 2043 N N . ASN A 1 252 ? -4.958 8.450 13.835 1.00 80.44 252 ASN A N 1
ATOM 2044 C CA . ASN A 1 252 ? -4.468 8.028 15.150 1.00 80.44 252 ASN A CA 1
ATOM 2045 C C . ASN A 1 252 ? -5.598 7.828 16.173 1.00 80.44 252 ASN A C 1
ATOM 2047 O O . ASN A 1 252 ? -5.314 7.428 17.296 1.00 80.44 252 ASN A O 1
ATOM 2051 N N . PHE A 1 253 ? -6.848 8.168 15.838 1.00 83.50 253 PHE A N 1
ATOM 2052 C CA . PHE A 1 253 ? -7.984 7.990 16.737 1.00 83.50 253 PHE A CA 1
ATOM 2053 C C . PHE A 1 253 ? -8.507 6.559 16.641 1.00 83.50 253 PHE A C 1
ATOM 2055 O O . PHE A 1 253 ? -9.110 6.183 15.637 1.00 83.50 253 PHE A O 1
ATOM 2062 N N . THR A 1 254 ? -8.269 5.761 17.677 1.00 85.69 254 THR A N 1
ATOM 2063 C CA . THR A 1 254 ? -8.669 4.349 17.709 1.00 85.69 254 THR A CA 1
ATOM 2064 C C . THR A 1 254 ? -10.087 4.157 18.251 1.00 85.69 254 THR A C 1
ATOM 2066 O O . THR A 1 254 ? -10.701 5.069 18.814 1.00 85.69 254 THR A O 1
ATOM 2069 N N . PHE A 1 255 ? -10.625 2.942 18.107 1.00 82.38 255 PHE A N 1
ATOM 2070 C CA . PHE A 1 255 ? -11.888 2.582 18.750 1.00 82.38 255 PHE A CA 1
ATOM 2071 C C . PHE A 1 255 ? -11.743 2.542 20.281 1.00 82.38 255 PHE A C 1
ATOM 2073 O O . PHE A 1 255 ? -12.666 2.915 21.000 1.00 82.38 255 PHE A O 1
ATOM 2080 N N . GLU A 1 256 ? -10.571 2.177 20.792 1.00 84.56 256 GLU A N 1
ATOM 2081 C CA . GLU A 1 256 ? -10.238 2.226 22.212 1.00 84.56 256 GLU A CA 1
ATOM 2082 C C . GLU A 1 256 ? -10.265 3.671 22.746 1.00 84.56 256 GLU A C 1
ATOM 2084 O O . GLU A 1 256 ? -10.880 3.923 23.784 1.00 84.56 256 GLU A O 1
ATOM 2089 N N . ASP A 1 257 ? -9.697 4.641 22.016 1.00 80.56 257 ASP A N 1
ATOM 2090 C CA . ASP A 1 257 ? -9.778 6.071 22.369 1.00 80.56 257 ASP A CA 1
ATOM 2091 C C . ASP A 1 257 ? -11.231 6.569 22.376 1.00 80.56 257 ASP A C 1
ATOM 2093 O O . ASP A 1 257 ? -11.658 7.291 23.285 1.00 80.56 257 ASP A O 1
ATOM 2097 N N . ALA A 1 258 ? -12.012 6.152 21.375 1.00 82.00 258 ALA A N 1
ATOM 2098 C CA . ALA A 1 258 ? -13.440 6.428 21.287 1.00 82.00 258 ALA A CA 1
ATOM 2099 C C . ALA A 1 258 ? -14.209 5.853 22.490 1.00 82.00 258 ALA A C 1
ATOM 2101 O O . ALA A 1 258 ? -15.034 6.548 23.089 1.00 82.00 258 ALA A O 1
ATOM 2102 N N . GLN A 1 259 ? -13.910 4.616 22.886 1.00 81.06 259 GLN A N 1
ATOM 2103 C CA . GLN A 1 259 ? -14.562 3.939 24.001 1.00 81.06 259 GLN A CA 1
ATOM 2104 C C . GLN A 1 259 ? -14.201 4.573 25.353 1.00 81.06 259 GLN A C 1
ATOM 2106 O O . GLN A 1 259 ? -15.086 4.776 26.186 1.00 81.06 259 GLN A O 1
ATOM 2111 N N . VAL A 1 260 ? -12.938 4.965 25.564 1.00 83.56 260 VAL A N 1
ATOM 2112 C CA . VAL A 1 260 ? -12.515 5.734 26.750 1.00 83.56 260 VAL A CA 1
ATOM 2113 C C . VAL A 1 260 ? -13.279 7.059 26.828 1.00 83.56 260 VAL A C 1
ATOM 2115 O O . VAL A 1 260 ? -13.886 7.358 27.857 1.00 83.56 260 VAL A O 1
ATOM 2118 N N . LEU A 1 261 ? -13.324 7.815 25.725 1.00 81.19 261 LEU A N 1
ATOM 2119 C CA . LEU A 1 261 ? -14.050 9.084 25.630 1.00 81.19 261 LEU A CA 1
ATOM 2120 C C . LEU A 1 261 ? -15.546 8.929 25.960 1.00 81.19 261 LEU A C 1
ATOM 2122 O O . LEU A 1 261 ? -16.113 9.756 26.677 1.00 81.19 261 LEU A O 1
ATOM 2126 N N . MET A 1 262 ? -16.187 7.870 25.460 1.00 79.50 262 MET A N 1
ATOM 2127 C CA . MET A 1 262 ? -17.602 7.585 25.719 1.00 79.50 262 MET A CA 1
ATOM 2128 C C . MET A 1 262 ? -17.864 7.181 27.168 1.00 79.50 262 MET A C 1
ATOM 2130 O O . MET A 1 262 ? -18.784 7.723 27.784 1.00 79.50 262 MET A O 1
ATOM 2134 N N . ASN A 1 263 ? -17.035 6.307 27.740 1.00 77.25 263 ASN A N 1
ATOM 2135 C CA . ASN A 1 263 ? -17.161 5.883 29.134 1.00 77.25 263 ASN A CA 1
ATOM 2136 C C . ASN A 1 263 ? -17.021 7.071 30.098 1.00 77.25 263 ASN A C 1
ATOM 2138 O O . ASN A 1 263 ? -17.893 7.269 30.944 1.00 77.25 263 ASN A O 1
ATOM 2142 N N . THR A 1 264 ? -16.018 7.939 29.906 1.00 75.31 264 THR A N 1
ATOM 2143 C CA . THR A 1 264 ? -15.856 9.161 30.717 1.00 75.31 264 THR A CA 1
ATOM 2144 C C . THR A 1 264 ? -17.086 10.075 30.647 1.00 75.31 264 THR A C 1
ATOM 2146 O O . THR A 1 264 ? -17.472 10.679 31.647 1.00 75.31 264 THR A O 1
ATOM 2149 N N . ILE A 1 265 ? -17.755 10.171 29.493 1.00 74.75 265 ILE A N 1
ATOM 2150 C CA . ILE A 1 265 ? -18.969 10.991 29.343 1.00 74.75 265 ILE A CA 1
ATOM 2151 C C . ILE A 1 265 ? -20.178 10.360 30.046 1.00 74.75 265 ILE A C 1
ATOM 2153 O O . ILE A 1 265 ? -20.969 11.084 30.658 1.00 74.75 265 ILE A O 1
ATOM 2157 N N . VAL A 1 266 ? -20.313 9.032 30.017 1.00 73.19 266 VAL A N 1
ATOM 2158 C CA . VAL A 1 266 ? -21.355 8.307 30.768 1.00 73.19 266 VAL A CA 1
ATOM 2159 C C . VAL A 1 266 ? -21.151 8.461 32.280 1.00 73.19 266 VAL A C 1
ATOM 2161 O O . VAL A 1 266 ? -22.118 8.722 33.002 1.00 73.19 266 VAL A O 1
ATOM 2164 N N . GLU A 1 267 ? -19.909 8.378 32.758 1.00 73.56 267 GLU A N 1
ATOM 2165 C CA . GLU A 1 267 ? -19.548 8.612 34.162 1.00 73.56 267 GLU A CA 1
ATOM 2166 C C . GLU A 1 267 ? -19.862 10.049 34.601 1.00 73.56 267 GLU A C 1
ATOM 2168 O O . GLU A 1 267 ? -20.579 10.249 35.583 1.00 73.56 267 GLU A O 1
ATOM 2173 N N . LEU A 1 268 ? -19.412 11.057 33.842 1.00 70.50 268 LEU A N 1
ATOM 2174 C CA . LEU A 1 268 ? -19.676 12.473 34.135 1.00 70.50 268 LEU A CA 1
ATOM 2175 C C . LEU A 1 268 ? -21.175 12.802 34.138 1.00 70.50 268 LEU A C 1
ATOM 2177 O O . LEU A 1 268 ? -21.643 13.524 35.020 1.00 70.50 268 LEU A O 1
ATOM 2181 N N . LYS A 1 269 ? -21.945 12.248 33.191 1.00 71.75 269 LYS A N 1
ATOM 2182 C CA . LYS A 1 269 ? -23.409 12.382 33.170 1.00 71.75 269 LYS A CA 1
ATOM 2183 C C . LYS A 1 269 ? -24.033 11.785 34.434 1.00 71.75 269 LYS A C 1
ATOM 2185 O O . LYS A 1 269 ? -24.881 12.425 35.052 1.00 71.75 269 LYS A O 1
ATOM 2190 N N . SER A 1 270 ? -23.603 10.587 34.825 1.00 70.56 270 SER A N 1
ATOM 2191 C CA . SER A 1 270 ? -24.126 9.884 36.003 1.00 70.56 270 SER A CA 1
ATOM 2192 C C . SER A 1 270 ? -23.825 10.652 37.293 1.00 70.56 270 SER A C 1
ATOM 2194 O O . SER A 1 270 ? -24.734 10.892 38.088 1.00 70.56 270 SER A O 1
ATOM 2196 N N . ALA A 1 271 ? -22.590 11.137 37.455 1.00 64.25 271 ALA A N 1
ATOM 2197 C CA . ALA A 1 271 ? -22.184 11.970 38.586 1.00 64.25 271 ALA A CA 1
ATOM 2198 C C . ALA A 1 271 ? -22.991 13.281 38.661 1.00 64.25 271 ALA A C 1
ATOM 2200 O O . ALA A 1 271 ? -23.473 13.653 39.733 1.00 64.25 271 ALA A O 1
ATOM 2201 N N . PHE A 1 272 ? -23.209 13.954 37.525 1.00 66.62 272 PHE A N 1
ATOM 2202 C CA . PHE A 1 272 ? -24.029 15.166 37.475 1.00 66.62 272 PHE A CA 1
ATOM 2203 C C . PHE A 1 272 ? -25.499 14.891 37.822 1.00 66.62 272 PHE A C 1
ATOM 2205 O O . PHE A 1 272 ? -26.119 15.670 38.545 1.00 66.62 272 PHE A O 1
ATOM 2212 N N . GLU A 1 273 ? -26.071 13.776 37.359 1.00 71.50 273 GLU A N 1
ATOM 2213 C CA . GLU A 1 273 ? -27.426 13.373 37.741 1.00 71.50 273 GLU A CA 1
ATOM 2214 C C . GLU A 1 273 ? -27.552 13.067 39.241 1.00 71.50 273 GLU A C 1
ATOM 2216 O O . GLU A 1 273 ? -28.570 13.417 39.844 1.00 71.50 273 GLU A O 1
ATOM 2221 N N . GLU A 1 274 ? -26.552 12.435 39.860 1.00 69.50 274 GLU A N 1
ATOM 2222 C CA . GLU A 1 274 ? -26.531 12.203 41.308 1.00 69.50 274 GLU A CA 1
ATOM 2223 C C . GLU A 1 274 ? -26.417 13.508 42.100 1.00 69.50 274 GLU A C 1
ATOM 2225 O O . GLU A 1 274 ? -27.209 13.729 43.022 1.00 69.50 274 GLU A O 1
ATOM 2230 N N . GLU A 1 275 ? -25.508 14.413 41.723 1.00 62.91 275 GLU A N 1
ATOM 2231 C CA . GLU A 1 275 ? -25.421 15.738 42.343 1.00 62.91 275 GLU A CA 1
ATOM 2232 C C . GLU A 1 275 ? -26.714 16.536 42.158 1.00 62.91 275 GLU A C 1
ATOM 2234 O O . GLU A 1 275 ? -27.192 17.162 43.106 1.00 62.91 275 GLU A O 1
ATOM 2239 N N . PHE A 1 276 ? -27.337 16.479 40.979 1.00 66.19 276 PHE A 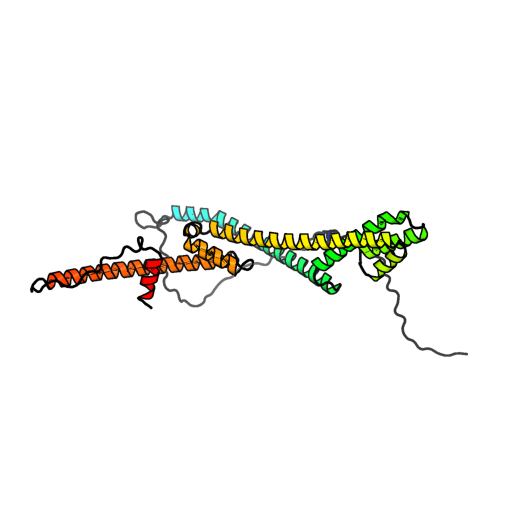N 1
ATOM 2240 C CA . PHE A 1 276 ? -28.606 17.151 40.717 1.00 66.19 276 PHE A CA 1
ATOM 2241 C C . PHE A 1 276 ? -29.747 16.578 41.568 1.00 66.19 276 PHE A C 1
ATOM 2243 O O . PHE A 1 276 ? -30.523 17.347 42.142 1.00 66.19 276 PHE A O 1
ATOM 2250 N N . LYS A 1 277 ? -29.835 15.248 41.719 1.00 72.25 277 LYS A N 1
ATOM 2251 C CA . LYS A 1 277 ? -30.806 14.578 42.608 1.00 72.25 277 LYS A CA 1
ATOM 2252 C C . LYS A 1 277 ? -30.561 14.964 44.071 1.00 72.25 277 LYS A C 1
ATOM 2254 O O . LYS A 1 277 ? -31.499 15.363 44.760 1.00 72.25 277 LYS A O 1
ATOM 2259 N N . LYS A 1 278 ? -29.305 14.944 44.528 1.00 71.00 278 LYS A N 1
ATOM 2260 C CA . LYS A 1 278 ? -28.886 15.324 45.890 1.00 71.00 278 LYS A CA 1
ATOM 2261 C C . LYS A 1 278 ? -29.176 16.796 46.199 1.00 71.00 278 LYS A C 1
ATOM 2263 O O . LYS A 1 278 ? -29.740 17.101 47.249 1.00 71.00 278 LYS A O 1
ATOM 2268 N N . ASN A 1 279 ? -28.865 17.704 45.276 1.00 63.97 279 ASN A N 1
ATOM 2269 C CA . ASN A 1 279 ? -29.153 19.133 45.401 1.00 63.97 279 ASN A CA 1
ATOM 2270 C C . ASN A 1 279 ? -30.653 19.431 45.298 1.00 63.97 279 ASN A C 1
ATOM 2272 O O . ASN A 1 279 ? -31.142 20.313 46.001 1.00 63.97 279 ASN A O 1
ATOM 2276 N N . SER A 1 280 ? -31.409 18.682 44.491 1.00 65.88 280 SER A N 1
ATOM 2277 C CA . SER A 1 280 ? -32.872 18.797 44.427 1.00 65.88 280 SER A CA 1
ATOM 2278 C C . SER A 1 280 ? -33.524 18.349 45.735 1.00 65.88 280 SER A C 1
ATOM 2280 O O . SER A 1 280 ? -34.289 19.118 46.311 1.00 65.88 280 SER A O 1
ATOM 2282 N N . ALA A 1 281 ? -33.149 17.181 46.266 1.00 68.62 281 ALA A N 1
ATOM 2283 C CA . ALA A 1 281 ? -33.630 16.682 47.554 1.00 68.62 281 ALA A CA 1
ATOM 2284 C C . ALA A 1 281 ? -33.225 17.599 48.725 1.00 68.62 281 ALA A C 1
ATOM 2286 O O . ALA A 1 281 ? -34.038 17.882 49.601 1.00 68.62 281 ALA A O 1
ATOM 2287 N N . SER A 1 282 ? -31.996 18.129 48.714 1.00 62.28 282 SER A N 1
ATOM 2288 C CA . SER A 1 282 ? -31.521 19.116 49.694 1.00 62.28 282 SER A CA 1
ATOM 2289 C C . SER A 1 282 ? -32.306 20.431 49.613 1.00 62.28 282 SER A C 1
ATOM 2291 O O . SER A 1 282 ? -32.737 20.963 50.634 1.00 62.28 282 SER A O 1
ATOM 2293 N N . ASN A 1 283 ? -32.584 20.935 48.405 1.00 59.72 283 ASN A N 1
ATOM 2294 C CA . ASN A 1 283 ? -33.421 22.120 48.204 1.00 59.72 283 ASN A CA 1
ATOM 2295 C C . ASN A 1 283 ? -34.883 21.888 48.599 1.00 59.72 283 ASN A C 1
ATOM 2297 O O . ASN A 1 283 ? -35.529 22.808 49.094 1.00 59.72 283 ASN A O 1
ATOM 2301 N N . GLU A 1 284 ? -35.415 20.686 48.399 1.00 63.44 284 GLU A N 1
ATOM 2302 C CA . GLU A 1 284 ? -36.776 20.331 48.794 1.00 63.44 284 GLU A CA 1
ATOM 2303 C C . GLU A 1 284 ? -36.892 20.189 50.318 1.00 63.44 284 GLU A C 1
ATOM 2305 O O . GLU A 1 284 ? -37.800 20.766 50.914 1.00 63.44 284 GLU A O 1
ATOM 2310 N N . ALA A 1 285 ? -35.910 19.561 50.974 1.00 60.62 285 ALA A N 1
ATOM 2311 C CA . ALA A 1 285 ? -35.789 19.523 52.431 1.00 60.62 285 ALA A CA 1
ATOM 2312 C C . ALA A 1 285 ? -35.603 20.926 53.040 1.00 60.62 285 ALA A C 1
ATOM 2314 O O . ALA A 1 285 ? -36.272 21.261 54.019 1.00 60.62 285 ALA A O 1
ATOM 2315 N N . ASN A 1 286 ? -34.762 21.773 52.435 1.00 56.03 286 ASN A N 1
ATOM 2316 C CA . ASN A 1 286 ? -34.597 23.173 52.833 1.00 56.03 286 ASN A CA 1
ATOM 2317 C C . ASN A 1 286 ? -35.887 23.970 52.636 1.00 56.03 286 ASN A C 1
ATOM 2319 O O . ASN A 1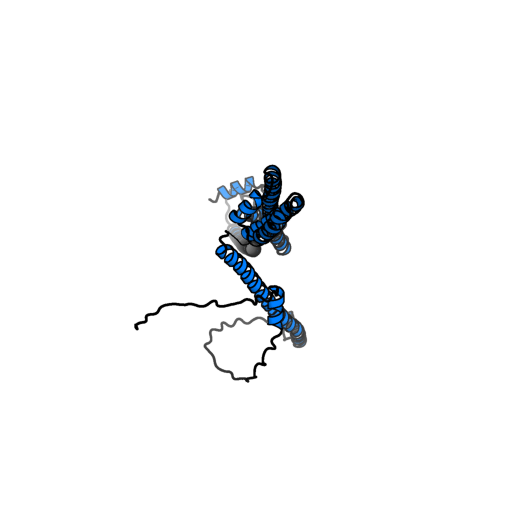 286 ? -36.246 24.737 53.524 1.00 56.03 286 ASN A O 1
ATOM 2323 N N . LYS A 1 287 ? -36.624 23.758 51.538 1.00 58.34 287 LYS A N 1
ATOM 2324 C CA . LYS A 1 287 ? -37.933 24.387 51.323 1.00 58.34 287 LYS A CA 1
ATOM 2325 C C . LYS A 1 287 ? -38.927 23.970 52.411 1.00 58.34 287 LYS A C 1
ATOM 2327 O O . LYS A 1 287 ? -39.571 24.822 53.012 1.00 58.34 287 LYS A O 1
ATOM 2332 N N . LEU A 1 288 ? -38.982 22.680 52.740 1.00 61.88 288 LEU A N 1
ATOM 2333 C CA . LEU A 1 288 ? -39.831 22.136 53.805 1.00 61.88 288 LEU A CA 1
ATOM 2334 C C . LEU A 1 288 ? -39.428 22.672 55.195 1.00 61.88 288 LEU A C 1
ATOM 2336 O O . LEU A 1 288 ? -40.288 22.898 56.048 1.00 61.88 288 LEU A O 1
ATOM 2340 N N . ALA A 1 289 ? -38.137 22.932 55.421 1.00 55.25 289 ALA A N 1
ATOM 2341 C CA . ALA A 1 289 ? -37.632 23.599 56.620 1.00 55.25 289 ALA A CA 1
ATOM 2342 C C . ALA A 1 289 ? -37.974 25.101 56.647 1.00 55.25 289 ALA A C 1
ATOM 2344 O O . ALA A 1 289 ? -38.393 25.599 57.692 1.00 55.25 289 ALA A O 1
ATOM 2345 N N . THR A 1 290 ? -37.875 25.820 55.522 1.00 55.25 290 THR A N 1
ATOM 2346 C CA . THR A 1 290 ? -38.287 27.230 55.432 1.00 55.25 290 THR A CA 1
ATOM 2347 C C . THR A 1 290 ? -39.796 27.403 55.536 1.00 55.25 290 THR A C 1
ATOM 2349 O O . THR A 1 290 ? -40.230 28.352 56.174 1.00 55.25 290 THR A O 1
ATOM 2352 N N . ASP A 1 291 ? -40.599 26.479 55.008 1.00 56.66 291 ASP A N 1
ATOM 2353 C CA . ASP A 1 291 ? -42.062 26.506 55.119 1.00 56.66 291 ASP A CA 1
ATOM 2354 C C . ASP A 1 291 ? -42.501 26.200 56.569 1.00 56.66 291 ASP A C 1
ATOM 2356 O O . ASP A 1 291 ? -43.404 26.846 57.114 1.00 56.66 291 ASP A O 1
ATOM 2360 N N . LYS A 1 292 ? -41.793 25.297 57.268 1.00 58.03 292 LYS A N 1
ATOM 2361 C CA . LYS A 1 292 ? -41.929 25.110 58.726 1.00 58.03 292 LYS A CA 1
ATOM 2362 C C . LYS A 1 292 ? -41.515 26.360 59.516 1.00 58.03 292 LYS A C 1
ATOM 2364 O O . LYS A 1 292 ? -42.241 26.778 60.409 1.00 58.03 292 LYS A O 1
ATOM 2369 N N . LEU A 1 293 ? -40.401 27.009 59.177 1.00 50.56 293 LEU A N 1
ATOM 2370 C CA . LEU A 1 293 ? -39.983 28.263 59.821 1.00 50.56 293 LEU A CA 1
ATOM 2371 C C . LEU A 1 293 ? -40.951 29.424 59.534 1.00 50.56 293 LEU A C 1
ATOM 2373 O O . LEU A 1 293 ? -41.233 30.211 60.435 1.00 50.56 293 LEU A O 1
ATOM 2377 N N . ALA A 1 294 ? -41.507 29.515 58.324 1.00 52.56 294 ALA A N 1
ATOM 2378 C CA . ALA A 1 294 ? -42.512 30.504 57.933 1.00 52.56 294 ALA A CA 1
ATOM 2379 C C . ALA A 1 294 ? -43.833 30.304 58.692 1.00 52.56 294 ALA A C 1
ATOM 2381 O O . ALA A 1 294 ? -44.405 31.258 59.212 1.00 52.56 294 ALA A O 1
ATOM 2382 N N . SER A 1 295 ? -44.287 29.057 58.833 1.00 53.78 295 SER A N 1
ATOM 2383 C CA . SER A 1 295 ? -45.486 28.732 59.619 1.00 53.78 295 SER A CA 1
ATOM 2384 C C . SER A 1 295 ? -45.297 28.925 61.133 1.00 53.78 295 SER A C 1
ATOM 2386 O O . SER A 1 295 ? -46.250 29.304 61.809 1.00 53.78 295 SER A O 1
ATOM 2388 N N . ILE A 1 296 ? -44.076 28.780 61.665 1.00 53.38 296 ILE A N 1
ATOM 2389 C CA . ILE A 1 296 ? -43.737 29.145 63.057 1.00 53.38 296 ILE A CA 1
ATOM 2390 C C . ILE A 1 296 ? -43.644 30.673 63.241 1.00 53.38 296 ILE A C 1
ATOM 2392 O O . ILE A 1 296 ? -44.050 31.199 64.276 1.00 53.38 296 ILE A O 1
ATOM 2396 N N . SER A 1 297 ? -43.138 31.407 62.244 1.00 46.56 297 SER A N 1
ATOM 2397 C CA . SER A 1 297 ? -43.015 32.877 62.288 1.00 46.56 297 SER A CA 1
ATOM 2398 C C . SER A 1 297 ? -44.297 33.633 61.909 1.00 46.56 297 SER A C 1
ATOM 2400 O O . SER A 1 297 ? -44.376 34.839 62.138 1.00 46.56 297 SER A O 1
ATOM 2402 N N . GLY A 1 298 ? -45.347 32.934 61.464 1.00 43.28 298 GLY A N 1
ATOM 2403 C CA . GLY A 1 298 ? -46.685 33.476 61.182 1.00 43.28 298 GLY A CA 1
ATOM 2404 C C . GLY A 1 298 ? -47.458 34.044 62.386 1.00 43.28 298 GLY A C 1
ATOM 2405 O O . GLY A 1 298 ? -48.644 34.336 62.258 1.00 43.28 298 GLY A O 1
ATOM 2406 N N . LEU A 1 299 ? -46.811 34.209 63.544 1.00 42.25 299 LEU A N 1
ATOM 2407 C CA . LEU A 1 299 ? -47.382 34.785 64.766 1.00 42.25 299 LEU A CA 1
ATOM 2408 C C . LEU A 1 299 ? -47.022 36.265 65.003 1.00 42.25 299 LEU A C 1
ATOM 2410 O O . LEU A 1 299 ? -47.453 36.819 66.009 1.00 42.25 299 LEU A O 1
ATOM 2414 N N . ASN A 1 300 ? -46.283 36.928 64.100 1.00 34.97 300 ASN A N 1
ATOM 2415 C CA . ASN A 1 300 ? -46.142 38.392 64.109 1.00 34.97 300 ASN A CA 1
ATOM 2416 C C . ASN A 1 300 ? -46.078 39.003 62.697 1.00 34.97 300 ASN A C 1
ATOM 2418 O O . ASN A 1 300 ? -45.396 38.513 61.802 1.00 34.97 300 ASN A O 1
ATOM 2422 N N . SER A 1 301 ? -46.802 40.107 62.515 1.00 44.84 301 SER A N 1
ATOM 2423 C CA . SER A 1 301 ? -47.097 40.760 61.234 1.00 44.84 301 SER A CA 1
ATOM 2424 C C . SER A 1 301 ? -46.051 41.792 60.778 1.00 44.84 301 SER A C 1
ATOM 2426 O O . SER A 1 301 ? -45.783 42.737 61.519 1.00 44.84 301 SER A O 1
ATOM 2428 N N . ALA A 1 302 ? -45.576 41.703 59.527 1.00 30.11 302 ALA A N 1
ATOM 2429 C CA . ALA A 1 302 ? -44.929 42.793 58.768 1.00 30.11 302 ALA A CA 1
ATOM 2430 C C . ALA A 1 302 ? -44.925 42.483 57.241 1.00 30.11 302 ALA A C 1
ATOM 2432 O O . ALA A 1 302 ? -45.085 41.318 56.875 1.00 30.11 302 ALA A O 1
ATOM 2433 N N . PRO A 1 303 ? -44.819 43.484 56.336 1.00 38.34 303 PRO A N 1
ATOM 2434 C CA . PRO A 1 303 ? -45.289 43.350 54.950 1.00 38.34 303 PRO A CA 1
ATOM 2435 C C . PRO A 1 303 ? -44.279 42.779 53.938 1.00 38.34 303 PRO A C 1
ATOM 2437 O O . PRO A 1 303 ? -43.070 42.736 54.152 1.00 38.34 303 PRO A O 1
ATOM 2440 N N . ALA A 1 304 ? -44.815 42.386 52.780 1.00 45.41 304 ALA A N 1
ATOM 2441 C CA . ALA A 1 304 ? -44.095 41.771 51.672 1.00 45.41 304 ALA A CA 1
ATOM 2442 C C . ALA A 1 304 ? -43.037 42.681 51.020 1.00 45.41 304 ALA A C 1
ATOM 2444 O O . ALA A 1 304 ? -43.341 43.794 50.596 1.00 45.41 304 ALA A O 1
ATOM 2445 N N . SER A 1 305 ? -41.817 42.161 50.836 1.00 39.06 305 SER A N 1
ATOM 2446 C CA . SER A 1 305 ? -40.946 42.479 49.684 1.00 39.06 305 SER A CA 1
ATOM 2447 C C . SER A 1 305 ? -39.678 41.610 49.653 1.00 39.06 305 SER A C 1
ATOM 2449 O O . SER A 1 305 ? -38.588 42.041 50.013 1.00 39.06 305 SER A O 1
ATOM 2451 N N . ARG A 1 306 ? -39.799 40.387 49.126 1.00 33.06 306 ARG A N 1
ATOM 2452 C CA . ARG A 1 306 ? -38.719 39.729 48.371 1.00 33.06 306 ARG A CA 1
ATOM 2453 C C . ARG A 1 306 ? -39.350 39.021 47.184 1.00 33.06 306 ARG A C 1
ATOM 2455 O O . ARG A 1 306 ? -40.100 38.068 47.366 1.00 33.06 306 ARG A O 1
ATOM 2462 N N . GLN A 1 307 ? -39.075 39.525 45.983 1.00 35.16 307 GLN A N 1
ATOM 2463 C CA . GLN A 1 307 ? -39.451 38.853 44.744 1.00 35.16 307 GLN A CA 1
ATOM 2464 C C . GLN A 1 307 ? -38.786 37.474 44.737 1.00 35.16 307 GLN A C 1
ATOM 2466 O O . GLN A 1 307 ? -37.559 37.380 44.731 1.00 35.16 307 GLN A O 1
ATOM 2471 N N . GLN A 1 308 ? -39.587 36.410 44.751 1.00 35.50 308 GLN A N 1
ATOM 2472 C CA . GLN A 1 308 ? -39.102 35.119 44.285 1.00 35.50 308 GLN A CA 1
ATOM 2473 C C . GLN A 1 308 ? -38.822 35.289 42.790 1.00 35.50 308 GLN A C 1
ATOM 2475 O O . GLN A 1 308 ? -39.719 35.660 42.037 1.00 35.50 308 GLN A O 1
ATOM 2480 N N . MET A 1 309 ? -37.574 35.078 42.365 1.00 33.31 309 MET A N 1
ATOM 2481 C CA . MET A 1 309 ? -37.319 34.825 40.950 1.00 33.31 309 MET A CA 1
ATOM 2482 C C . MET A 1 309 ? -38.002 33.505 40.615 1.00 33.31 309 MET A C 1
ATOM 2484 O O . MET A 1 309 ? -37.663 32.476 41.206 1.00 33.31 309 MET A O 1
ATOM 2488 N N . ASP A 1 310 ? -38.963 33.542 39.693 1.00 44.12 310 ASP A N 1
ATOM 2489 C CA . ASP A 1 310 ? -39.541 32.324 39.140 1.00 44.12 310 ASP A CA 1
ATOM 2490 C C . ASP A 1 310 ? -38.420 31.437 38.592 1.00 44.12 310 ASP A C 1
ATOM 2492 O O . ASP A 1 310 ? -37.484 31.913 37.940 1.00 44.12 310 ASP A O 1
ATOM 2496 N N . ARG A 1 311 ? -38.505 30.135 38.886 1.00 47.81 311 ARG A N 1
ATOM 2497 C CA . ARG A 1 311 ? -37.544 29.145 38.395 1.00 47.81 311 ARG A CA 1
ATOM 2498 C C . ARG A 1 311 ? -37.567 29.171 36.870 1.00 47.81 311 ARG A C 1
ATOM 2500 O O . ARG A 1 311 ? -38.539 28.731 36.260 1.00 47.81 311 ARG A O 1
ATOM 2507 N N . VAL A 1 312 ? -36.496 29.683 36.268 1.00 51.09 312 VAL A N 1
ATOM 2508 C CA . VAL A 1 312 ? -36.352 29.690 34.814 1.00 51.09 312 VAL A CA 1
ATOM 2509 C C . VAL A 1 312 ? -36.205 28.248 34.345 1.00 51.09 312 VAL A C 1
ATOM 2511 O O . VAL A 1 312 ? -35.298 27.528 34.757 1.00 51.09 312 VAL A O 1
ATOM 2514 N N . ASP A 1 313 ? -37.142 27.837 33.504 1.00 51.31 313 ASP A N 1
ATOM 2515 C CA . ASP A 1 313 ? -37.244 26.491 32.961 1.00 51.31 313 ASP A CA 1
ATOM 2516 C C . ASP A 1 313 ? -36.098 26.280 31.953 1.00 51.31 313 ASP A C 1
ATOM 2518 O O . ASP A 1 313 ? -36.167 26.749 30.816 1.00 51.31 313 ASP A O 1
ATOM 2522 N N . LEU A 1 314 ? -35.002 25.650 32.397 1.00 42.12 314 LEU A N 1
ATOM 2523 C CA . LEU A 1 314 ? -33.729 25.556 31.657 1.00 42.12 314 LEU A CA 1
ATOM 2524 C C . LEU A 1 314 ? -33.902 25.009 30.230 1.00 42.12 314 LEU A C 1
ATOM 2526 O O . LEU A 1 314 ? -33.259 25.496 29.305 1.00 42.12 314 LEU A O 1
ATOM 2530 N N . ASN A 1 315 ? -34.853 24.093 30.033 1.00 45.78 315 ASN A N 1
ATOM 2531 C CA . ASN A 1 315 ? -35.178 23.486 28.737 1.00 45.78 315 ASN A CA 1
ATOM 2532 C C . ASN A 1 315 ? -35.886 24.437 27.744 1.00 45.78 315 ASN A C 1
ATOM 2534 O O . ASN A 1 315 ? -36.226 24.021 26.638 1.00 45.78 315 ASN A O 1
ATOM 2538 N N . LYS A 1 316 ? -36.153 25.695 28.124 1.00 45.78 316 LYS A N 1
ATOM 2539 C CA . LYS A 1 316 ? -36.762 26.735 27.270 1.00 45.78 316 LYS A CA 1
ATOM 2540 C C . LYS A 1 316 ? -35.819 27.902 26.964 1.00 45.78 316 LYS A C 1
ATOM 2542 O O . LYS A 1 316 ? -36.223 28.837 26.274 1.00 45.78 316 LYS A O 1
ATOM 2547 N N . LEU A 1 317 ? -34.589 27.879 27.478 1.00 44.44 317 LEU A N 1
ATOM 2548 C CA . LEU A 1 317 ? -33.588 28.902 27.189 1.00 44.44 317 LEU A CA 1
ATOM 2549 C C . LEU A 1 317 ? -32.876 28.600 25.869 1.00 44.44 317 LEU A C 1
ATOM 2551 O O . LEU A 1 317 ? -32.470 27.473 25.607 1.00 44.44 317 LEU A O 1
ATOM 2555 N N . SER A 1 318 ? -32.692 29.631 25.046 1.00 50.91 318 SER A N 1
ATOM 2556 C CA . SER A 1 318 ? -31.787 29.550 23.895 1.00 50.91 318 SER A CA 1
ATOM 2557 C C . SER A 1 318 ? -30.326 29.571 24.358 1.00 50.91 318 SER A C 1
ATOM 2559 O O . SER A 1 318 ? -30.021 30.152 25.400 1.00 50.91 318 SER A O 1
ATOM 2561 N N . ASN A 1 319 ? -29.405 29.008 23.570 1.00 48.78 319 ASN A N 1
ATOM 2562 C CA . ASN A 1 319 ? -27.980 28.916 23.932 1.00 48.78 319 ASN A CA 1
ATOM 2563 C C . ASN A 1 319 ? -27.376 30.285 24.324 1.00 48.78 319 ASN A C 1
ATOM 2565 O O . ASN A 1 319 ? -26.711 30.399 25.346 1.00 48.78 319 ASN A O 1
ATOM 2569 N N . VAL A 1 320 ? -27.748 31.360 23.614 1.00 55.50 320 VAL A N 1
ATOM 2570 C CA . VAL A 1 320 ? -27.331 32.753 23.901 1.00 55.50 320 VAL A CA 1
ATOM 2571 C C . VAL A 1 320 ? -27.777 33.250 25.292 1.00 55.50 320 VAL A C 1
ATOM 2573 O O . VAL A 1 320 ? -27.211 34.196 25.842 1.00 55.50 320 VAL A O 1
ATOM 2576 N N . GLN A 1 321 ? -28.820 32.649 25.869 1.00 46.19 321 GLN A N 1
ATOM 2577 C CA . GLN A 1 321 ? -29.295 32.945 27.222 1.00 46.19 321 GLN A CA 1
ATOM 2578 C C . GLN A 1 321 ? -28.661 32.036 28.284 1.00 46.19 321 GLN A C 1
ATOM 2580 O O . GLN A 1 321 ? -28.577 32.472 29.431 1.00 46.19 321 GLN A O 1
ATOM 2585 N N . LEU A 1 322 ? -28.197 30.831 27.923 1.00 51.34 322 LEU A N 1
ATOM 2586 C CA . LEU A 1 322 ? -27.360 30.001 28.798 1.00 51.34 322 LEU A CA 1
ATOM 2587 C C . LEU A 1 322 ? -25.969 30.620 28.990 1.00 51.34 322 LEU A C 1
ATOM 2589 O O . LEU A 1 322 ? -25.531 30.743 30.131 1.00 51.34 322 LEU A O 1
ATOM 2593 N N . ASP A 1 323 ? -25.321 31.087 27.919 1.00 48.59 323 ASP A N 1
ATOM 2594 C CA . ASP A 1 323 ? -23.980 31.691 27.999 1.00 48.59 323 ASP A CA 1
ATOM 2595 C C . ASP A 1 323 ? -23.968 32.908 28.945 1.00 48.59 323 ASP A C 1
ATOM 2597 O O . ASP A 1 323 ? -23.154 32.999 29.860 1.00 48.59 323 ASP A O 1
ATOM 2601 N N . LYS A 1 324 ? -24.977 33.786 28.838 1.00 56.19 324 LYS A N 1
ATOM 2602 C CA . LYS A 1 324 ? -25.167 34.936 29.751 1.00 56.19 324 LYS A CA 1
ATOM 2603 C C . LYS A 1 324 ? -25.497 34.563 31.200 1.00 56.19 324 LYS A C 1
ATOM 2605 O O . LYS A 1 324 ? -25.495 35.437 32.071 1.00 56.19 324 LYS A O 1
ATOM 2610 N N . LEU A 1 325 ? -25.873 33.312 31.449 1.00 51.31 325 LEU A N 1
ATOM 2611 C CA . LEU A 1 325 ? -26.115 32.771 32.783 1.00 51.31 325 LEU A CA 1
ATOM 2612 C C . LEU A 1 325 ? -24.822 32.198 33.372 1.00 51.31 325 LEU A C 1
ATOM 2614 O O . LEU A 1 325 ? -24.579 32.404 34.556 1.00 51.31 325 LEU A O 1
ATOM 2618 N N . LEU A 1 326 ? -23.974 31.574 32.549 1.00 45.00 326 LEU A N 1
ATOM 2619 C CA . LEU A 1 326 ? -22.626 31.127 32.919 1.00 45.00 326 LEU A CA 1
ATOM 2620 C C . LEU A 1 326 ? -21.693 32.309 33.239 1.00 45.00 326 LEU A C 1
ATOM 2622 O O . LEU A 1 326 ? -21.063 32.302 34.294 1.00 45.00 326 LEU A O 1
ATOM 2626 N N . ASP A 1 327 ? -21.722 33.379 32.434 1.00 42.28 327 ASP A N 1
ATOM 2627 C CA . ASP A 1 327 ? -20.977 34.639 32.656 1.00 42.28 327 ASP A CA 1
ATOM 2628 C C . ASP A 1 327 ? -21.295 35.354 33.992 1.00 42.28 327 ASP A C 1
ATOM 2630 O O . ASP A 1 327 ? -20.656 36.345 34.341 1.00 42.28 327 ASP A O 1
ATOM 2634 N N . LYS A 1 328 ? -22.311 34.906 34.743 1.00 44.84 328 LYS A N 1
ATOM 2635 C CA . LYS A 1 328 ? -22.665 35.450 36.068 1.00 44.84 328 LYS A CA 1
ATOM 2636 C C . LYS A 1 328 ? -22.063 34.695 37.253 1.00 44.84 328 LYS A C 1
ATOM 2638 O O . LYS A 1 328 ? -22.243 35.147 38.384 1.00 44.84 328 LYS A O 1
ATOM 2643 N N . TYR A 1 329 ? -21.419 33.555 37.010 1.00 40.28 329 TYR A N 1
ATOM 2644 C CA . TYR A 1 329 ? -20.874 32.669 38.045 1.00 40.28 329 TYR A CA 1
ATOM 2645 C C . TYR A 1 329 ? -19.370 32.385 37.867 1.00 40.28 329 TYR A C 1
ATOM 2647 O O . TYR A 1 329 ? -18.840 31.485 38.520 1.00 40.28 329 TYR A O 1
ATOM 2655 N N . ILE A 1 330 ? -18.701 33.181 37.025 1.00 34.56 330 ILE A N 1
ATOM 2656 C CA . ILE A 1 330 ? -17.242 33.291 36.865 1.00 34.56 330 ILE A CA 1
ATOM 2657 C C . ILE A 1 330 ? -16.820 34.689 37.340 1.00 34.56 330 ILE A C 1
ATOM 2659 O O . ILE A 1 330 ? -15.800 34.771 38.057 1.00 34.56 330 ILE A O 1
#

pLDDT: mean 71.67, std 22.8, range [25.75, 97.56]